Protein AF-A0A6V2UWW7-F1 (afdb_monomer_lite)

pLDDT: mean 70.51, std 18.84, range [30.03, 96.19]

Foldseek 3Di:
DDDDDDDDDDDDDDDDDDDDDDDDDDDDDDPPPPPDDNDDWFAKWWKWFDAPPDPDGTQTDIFGWDADPVPGFIKTWAAKAKDAQPGGDDADAPDHDRTNHHGYHYACVVSVHDLRQFQKKWKWKAKPPDQAIATKMFRDSQVSCQRHVQFRAPDFLLRAACVNVVPGIGGDPSHDACPPNQFHGAQHGAGVVPVLQQDDDPCPPPVPVRRRYTDHPDDPRNDGRPDQDPPDDSGMIMIIIMITGGDRMDTDGDDDPPDDPPDPDDPDDPDDDDDDDDDPPPDDDDD

Organism: Emiliania huxleyi (NCBI:txid2903)

Secondary structure (DSSP, 8-state):
------------PPP----PPPPPPPPPPPTTS-SS--S---EEEEEEE--SS-SS--EEEEEEEEE-TTT-SEEEEEEEEEEBTTBPPP-BSSS--SSTT--EE--GGGGT--GGGEEEEEEEEEETTEEEEEEEEE-SHHHHHHHHHS--TT--GGGG-TTT-TTTEEE-TT--SSTTTT-SBPPTT--STTSGGGPPPPTT-GGG-S--S-B-SS-TT---TT---TT--TT--EEEEEEEEETTEEEEE-PPPPPPPPPPPPPPPPPPPPPPPPPTT------

Structure (mmCIF, N/CA/C/O backbone):
data_AF-A0A6V2UWW7-F1
#
_entry.id   AF-A0A6V2UWW7-F1
#
loop_
_atom_site.group_PDB
_atom_site.id
_atom_site.type_symbol
_atom_site.label_atom_id
_atom_site.label_alt_id
_atom_site.label_comp_id
_atom_site.label_asym_id
_atom_site.label_entity_id
_atom_site.label_seq_id
_atom_site.pdbx_PDB_ins_code
_atom_site.Cartn_x
_atom_site.Cartn_y
_atom_site.Cartn_z
_atom_site.occupancy
_atom_site.B_iso_or_equiv
_atom_site.auth_seq_id
_atom_site.auth_comp_id
_atom_site.auth_asym_id
_atom_site.auth_atom_id
_atom_site.pdbx_PDB_model_num
ATOM 1 N N . MET A 1 1 ? -59.148 -25.212 27.534 1.00 43.47 1 MET A N 1
ATOM 2 C CA . MET A 1 1 ? -57.854 -25.020 26.834 1.00 43.47 1 MET A CA 1
ATOM 3 C C . MET A 1 1 ? -58.165 -24.310 25.515 1.00 43.47 1 MET A C 1
ATOM 5 O O . MET A 1 1 ? -58.935 -24.863 24.753 1.00 43.47 1 MET A O 1
ATOM 9 N N . ARG A 1 2 ? -57.983 -22.976 25.425 1.00 38.69 2 ARG A N 1
ATOM 10 C CA . ARG A 1 2 ? -56.972 -22.263 24.587 1.00 38.69 2 ARG A CA 1
ATOM 11 C C . ARG A 1 2 ? -56.871 -22.859 23.161 1.00 38.69 2 ARG A C 1
ATOM 13 O O . ARG A 1 2 ? -56.574 -24.035 23.067 1.00 38.69 2 ARG A O 1
ATOM 20 N N . ARG A 1 3 ? -57.025 -22.147 22.036 1.00 39.59 3 ARG A N 1
ATOM 21 C CA . ARG A 1 3 ? -56.771 -20.729 21.712 1.00 39.59 3 ARG A CA 1
ATOM 22 C C . ARG A 1 3 ? -57.434 -20.380 20.360 1.00 39.59 3 ARG A C 1
ATOM 24 O O . ARG A 1 3 ? -57.591 -21.254 19.517 1.00 39.59 3 ARG A O 1
ATOM 31 N N . ALA A 1 4 ? -57.774 -19.105 20.190 1.00 42.12 4 ALA A N 1
ATOM 32 C CA . ALA A 1 4 ? -58.361 -18.498 18.999 1.00 42.12 4 ALA A CA 1
ATOM 33 C C . ALA A 1 4 ? -57.409 -18.478 17.784 1.00 42.12 4 ALA A C 1
ATOM 35 O O . ALA A 1 4 ? -56.210 -18.250 17.950 1.00 42.12 4 ALA A O 1
ATOM 36 N N . MET A 1 5 ? -57.968 -18.660 16.583 1.00 40.78 5 MET A N 1
ATOM 37 C CA . MET A 1 5 ? -57.372 -18.241 15.311 1.00 40.78 5 MET A CA 1
ATOM 38 C C . MET A 1 5 ? -57.861 -16.822 15.017 1.00 40.78 5 MET A C 1
ATOM 40 O O . MET A 1 5 ? -59.063 -16.593 14.921 1.00 40.78 5 MET A O 1
ATOM 44 N N . VAL A 1 6 ? -56.924 -15.881 14.938 1.00 46.66 6 VAL A N 1
ATOM 45 C CA . VAL A 1 6 ? -57.145 -14.498 14.511 1.00 46.66 6 VAL A CA 1
ATOM 46 C C . VAL A 1 6 ? -56.326 -14.306 13.243 1.00 46.66 6 VAL A C 1
ATOM 48 O O . VAL A 1 6 ? -55.115 -14.531 13.248 1.00 46.66 6 VAL A O 1
ATOM 51 N N . GLU A 1 7 ? -57.022 -13.942 12.169 1.00 45.31 7 GLU A N 1
ATOM 52 C CA . GLU A 1 7 ? -56.465 -13.336 10.963 1.00 45.31 7 GLU A CA 1
ATOM 53 C C . GLU A 1 7 ? -55.646 -12.096 11.334 1.00 45.31 7 GLU A C 1
ATOM 55 O O . GLU A 1 7 ? -56.107 -11.250 12.100 1.00 45.31 7 GLU A O 1
ATOM 60 N N . MET A 1 8 ? -54.452 -11.948 10.763 1.00 38.94 8 MET A N 1
ATOM 61 C CA . MET A 1 8 ? -53.847 -10.628 10.630 1.00 38.94 8 MET A CA 1
ATOM 62 C C . MET A 1 8 ? -53.141 -10.522 9.284 1.00 38.94 8 MET A C 1
ATOM 64 O O . MET A 1 8 ? -52.345 -11.377 8.895 1.00 38.94 8 MET A O 1
ATOM 68 N N . GLU A 1 9 ? -53.551 -9.482 8.572 1.00 39.06 9 GLU A N 1
ATOM 69 C CA . GLU A 1 9 ? -53.348 -9.193 7.165 1.00 39.06 9 GLU A CA 1
ATOM 70 C C . GLU A 1 9 ? -51.883 -9.116 6.727 1.00 39.06 9 GLU A C 1
ATOM 72 O O . GLU A 1 9 ? -51.008 -8.557 7.387 1.00 39.06 9 GLU A O 1
ATOM 77 N N . SER A 1 10 ? -51.658 -9.631 5.519 1.00 47.03 10 SER A N 1
ATOM 78 C CA . SER A 1 10 ? -50.479 -9.385 4.703 1.00 47.03 10 SER A CA 1
ATOM 79 C C . SER A 1 10 ? -50.644 -8.054 3.970 1.00 47.03 10 SER A C 1
ATOM 81 O O . SER A 1 10 ? -51.423 -7.951 3.026 1.00 47.03 10 SER A O 1
ATOM 83 N N . SER A 1 11 ? -49.883 -7.039 4.372 1.00 43.25 11 SER A N 1
ATOM 84 C CA . SER A 1 11 ? -49.706 -5.800 3.608 1.00 43.25 11 SER A CA 1
ATOM 85 C C . SER A 1 11 ? -48.234 -5.371 3.632 1.00 43.25 11 SER A C 1
ATOM 87 O O . SER A 1 11 ? -47.820 -4.434 4.308 1.00 43.25 11 SER A O 1
ATOM 89 N N . ARG A 1 12 ? -47.396 -6.080 2.862 1.00 45.12 12 ARG A N 1
ATOM 90 C CA . ARG A 1 12 ? -46.066 -5.578 2.480 1.00 45.12 12 ARG A CA 1
ATOM 91 C C . ARG A 1 12 ? -46.218 -4.607 1.314 1.00 45.12 12 ARG A C 1
ATOM 93 O O . ARG A 1 12 ? -46.353 -5.029 0.169 1.00 45.12 12 ARG A O 1
ATOM 100 N N . ALA A 1 13 ? -46.154 -3.315 1.611 1.00 44.44 13 ALA A N 1
ATOM 101 C CA . ALA A 1 13 ? -45.899 -2.291 0.608 1.00 44.44 13 ALA A CA 1
ATOM 102 C C . ALA A 1 13 ? -44.490 -2.491 0.021 1.00 44.44 13 ALA A C 1
ATOM 104 O O . ALA A 1 13 ? -43.498 -2.547 0.749 1.00 44.44 13 ALA A O 1
ATOM 105 N N . THR A 1 14 ? -44.407 -2.632 -1.299 1.00 43.03 14 THR A N 1
ATOM 106 C CA . THR A 1 14 ? -43.147 -2.653 -2.048 1.00 43.03 14 THR A CA 1
ATOM 107 C C . THR A 1 14 ? -42.636 -1.216 -2.187 1.00 43.03 14 THR A C 1
ATOM 109 O O . THR A 1 14 ? -43.370 -0.385 -2.722 1.00 43.03 14 THR A O 1
ATOM 112 N N . PRO A 1 15 ? -41.416 -0.874 -1.737 1.00 43.38 15 PRO A N 1
ATOM 113 C CA . PRO A 1 15 ? -40.859 0.442 -2.009 1.00 43.38 15 PRO A CA 1
ATOM 114 C C . PRO A 1 15 ? -40.448 0.526 -3.483 1.00 43.38 15 PRO A C 1
ATOM 116 O O . PRO A 1 15 ? -39.587 -0.217 -3.956 1.00 43.38 15 PRO A O 1
ATOM 119 N N . THR A 1 16 ? -41.078 1.439 -4.215 1.00 41.75 16 THR A N 1
ATOM 120 C CA . THR A 1 16 ? -40.691 1.844 -5.567 1.00 41.75 16 THR A CA 1
ATOM 121 C C . THR A 1 16 ? -39.342 2.559 -5.488 1.00 41.75 16 THR A C 1
ATOM 123 O O . THR A 1 16 ? -39.256 3.703 -5.045 1.00 41.75 16 THR A O 1
ATOM 126 N N . ALA A 1 17 ? -38.270 1.875 -5.888 1.00 44.28 17 ALA A N 1
ATOM 127 C CA . ALA A 1 17 ? -36.954 2.482 -6.040 1.00 44.28 17 ALA A CA 1
ATOM 128 C C . ALA A 1 17 ? -36.999 3.494 -7.195 1.00 44.28 17 ALA A C 1
ATOM 130 O O . ALA A 1 17 ? -37.153 3.122 -8.360 1.00 44.28 17 ALA A O 1
ATOM 131 N N . ALA A 1 18 ? -36.896 4.782 -6.867 1.00 46.06 18 ALA A N 1
ATOM 132 C CA . ALA A 1 18 ? -36.693 5.830 -7.853 1.00 46.06 18 ALA A CA 1
ATOM 133 C C . ALA A 1 18 ? -35.316 5.630 -8.502 1.00 46.06 18 ALA A C 1
ATOM 135 O O . ALA A 1 18 ? -34.286 5.678 -7.829 1.00 46.06 18 ALA A O 1
ATOM 136 N N . TRP A 1 19 ? -35.310 5.374 -9.808 1.00 40.03 19 TRP A N 1
ATOM 137 C CA . TRP A 1 19 ? -34.100 5.284 -10.615 1.00 40.03 19 TRP A CA 1
ATOM 138 C C . TRP A 1 19 ? -33.420 6.655 -10.665 1.00 40.03 19 TRP A C 1
ATOM 140 O O . TRP A 1 19 ? -33.884 7.562 -11.354 1.00 40.03 19 TRP A O 1
ATOM 150 N N . LEU A 1 20 ? -32.320 6.810 -9.930 1.00 46.06 20 LEU A N 1
ATOM 151 C CA . LEU A 1 20 ? -31.383 7.904 -10.163 1.00 46.06 20 LEU A CA 1
ATOM 152 C C . LEU A 1 20 ? -30.578 7.593 -11.438 1.00 46.06 20 LEU A C 1
ATOM 154 O O . LEU A 1 20 ? -30.171 6.443 -11.627 1.00 46.06 20 LEU A O 1
ATOM 158 N N . PRO A 1 21 ? -30.344 8.577 -12.325 1.00 43.97 21 PRO A N 1
ATOM 159 C CA . PRO A 1 21 ? -29.494 8.376 -13.490 1.00 43.97 21 PRO A CA 1
ATOM 160 C C . PRO A 1 21 ? -28.066 8.047 -13.043 1.00 43.97 21 PRO A C 1
ATOM 162 O O . PRO A 1 21 ? -27.539 8.655 -12.109 1.00 43.97 21 PRO A O 1
ATOM 165 N N . ALA A 1 22 ? -27.449 7.071 -13.712 1.00 41.41 22 ALA A N 1
ATOM 166 C CA . ALA A 1 22 ? -26.067 6.691 -13.457 1.00 41.41 22 ALA A CA 1
ATOM 167 C C . ALA A 1 22 ? -25.139 7.909 -13.640 1.00 41.41 22 ALA A C 1
ATOM 169 O O . ALA A 1 22 ? -25.350 8.697 -14.570 1.00 41.41 22 ALA A O 1
ATOM 170 N N . PRO A 1 23 ? -24.122 8.085 -12.778 1.00 42.09 23 PRO A N 1
ATOM 171 C CA . PRO A 1 23 ? -23.159 9.161 -12.947 1.00 42.09 23 PRO A CA 1
ATOM 172 C C . PRO A 1 23 ? -22.453 9.030 -14.308 1.00 42.09 23 PRO A C 1
ATOM 174 O O . PRO A 1 23 ? -22.243 7.911 -14.788 1.00 42.09 23 PRO A O 1
ATOM 177 N N . PRO A 1 24 ? -22.092 10.156 -14.949 1.00 44.03 24 PRO A N 1
ATOM 178 C CA . PRO A 1 24 ? -21.409 10.133 -16.234 1.00 44.03 24 PRO A CA 1
ATOM 179 C C . PRO A 1 24 ? -20.093 9.358 -16.116 1.00 44.03 24 PRO A C 1
ATOM 181 O O . PRO A 1 24 ? -19.312 9.578 -15.188 1.00 44.03 24 PRO A O 1
ATOM 184 N N . MET A 1 25 ? -19.855 8.445 -17.060 1.00 40.25 25 MET A N 1
ATOM 185 C CA . MET A 1 25 ? -18.603 7.694 -17.105 1.00 40.25 25 MET A CA 1
ATOM 186 C C . MET A 1 25 ? -17.424 8.647 -17.344 1.00 40.25 25 MET A C 1
ATOM 188 O O . MET A 1 25 ? -17.547 9.576 -18.150 1.00 40.25 25 MET A O 1
ATOM 192 N N . PRO A 1 26 ? -16.278 8.431 -16.676 1.00 41.16 26 PRO A N 1
ATOM 193 C CA . PRO A 1 26 ? -15.084 9.224 -16.925 1.00 41.16 26 PRO A CA 1
ATOM 194 C C . PRO A 1 26 ? -14.616 9.060 -18.382 1.00 41.16 26 PRO A C 1
ATOM 196 O O . PRO A 1 26 ? -14.852 8.012 -18.994 1.00 41.16 26 PRO A O 1
ATOM 199 N N . PRO A 1 27 ? -13.951 10.081 -18.954 1.00 40.44 27 PRO A N 1
ATOM 200 C CA . PRO A 1 27 ? -13.419 9.993 -20.306 1.00 40.44 27 PRO A CA 1
ATOM 201 C C . PRO A 1 27 ? -12.394 8.854 -20.413 1.00 40.44 27 PRO A C 1
ATOM 203 O O . PRO A 1 27 ? -11.676 8.578 -19.444 1.00 40.44 27 PRO A O 1
ATOM 206 N N . PRO A 1 28 ? -12.293 8.197 -21.582 1.00 35.84 28 PRO A N 1
ATOM 207 C CA . PRO A 1 28 ? -11.283 7.175 -21.796 1.00 35.84 28 PRO A CA 1
ATOM 208 C C . PRO A 1 28 ? -9.876 7.782 -21.650 1.00 35.84 28 PRO A C 1
ATOM 210 O O . PRO A 1 28 ? -9.662 8.944 -22.013 1.00 35.84 28 PRO A O 1
ATOM 213 N N . PRO A 1 29 ? -8.906 7.021 -21.117 1.00 35.72 29 PRO A N 1
ATOM 214 C CA . PRO A 1 29 ? -7.542 7.505 -20.960 1.00 35.72 29 PRO A CA 1
ATOM 215 C C . PRO A 1 29 ? -6.889 7.800 -22.326 1.00 35.72 29 PRO A C 1
ATOM 217 O O . PRO A 1 29 ? -7.278 7.217 -23.341 1.00 35.72 29 PRO A O 1
ATOM 220 N N . PRO A 1 30 ? -5.886 8.698 -22.374 1.00 35.62 30 PRO A N 1
ATOM 221 C CA . PRO A 1 30 ? -5.194 9.039 -23.611 1.00 35.62 30 PRO A CA 1
ATOM 222 C C . PRO A 1 30 ? -4.442 7.828 -24.198 1.00 35.62 30 PRO A C 1
ATOM 224 O O . PRO A 1 30 ? -4.030 6.939 -23.453 1.00 35.62 30 PRO A O 1
ATOM 227 N N . PRO A 1 31 ? -4.180 7.812 -25.518 1.00 33.16 31 PRO A N 1
ATOM 228 C CA . PRO A 1 31 ? -3.652 6.649 -26.247 1.00 33.16 31 PRO A CA 1
ATOM 229 C C . PRO A 1 31 ? -2.211 6.241 -25.886 1.00 33.16 31 PRO A C 1
ATOM 231 O O . PRO A 1 31 ? -1.714 5.245 -26.400 1.00 33.16 31 PRO A O 1
ATOM 234 N N . TRP A 1 32 ? -1.532 6.991 -25.015 1.00 40.41 32 TRP A N 1
ATOM 235 C CA . TRP A 1 32 ? -0.215 6.644 -24.465 1.00 40.41 32 TRP A CA 1
ATOM 236 C C . TRP A 1 32 ? -0.287 6.062 -23.044 1.00 40.41 32 TRP A C 1
ATOM 238 O O . TRP A 1 32 ? 0.747 5.721 -22.469 1.00 40.41 32 TRP A O 1
ATOM 248 N N . ALA A 1 33 ? -1.482 5.954 -22.458 1.00 30.03 33 ALA A N 1
ATOM 249 C CA . ALA A 1 33 ? -1.658 5.277 -21.184 1.00 30.03 33 ALA A CA 1
ATOM 250 C C . ALA A 1 33 ? -1.350 3.776 -21.357 1.00 30.03 33 ALA A C 1
ATOM 252 O O . ALA A 1 33 ? -1.848 3.162 -22.305 1.00 30.03 33 ALA A O 1
ATOM 253 N N . PRO A 1 34 ? -0.535 3.170 -20.475 1.00 38.34 34 PRO A N 1
ATOM 254 C CA . PRO A 1 34 ? -0.269 1.741 -20.537 1.00 38.34 34 PRO A CA 1
ATOM 255 C C . PRO A 1 34 ? -1.589 0.968 -20.453 1.00 38.34 34 PRO A C 1
ATOM 257 O O . PRO A 1 34 ? -2.467 1.287 -19.656 1.00 38.34 34 PRO A O 1
ATOM 260 N N . THR A 1 35 ? -1.733 -0.054 -21.292 1.00 37.69 35 THR A N 1
ATOM 261 C CA . THR A 1 35 ? -2.945 -0.873 -21.456 1.00 37.69 35 THR A 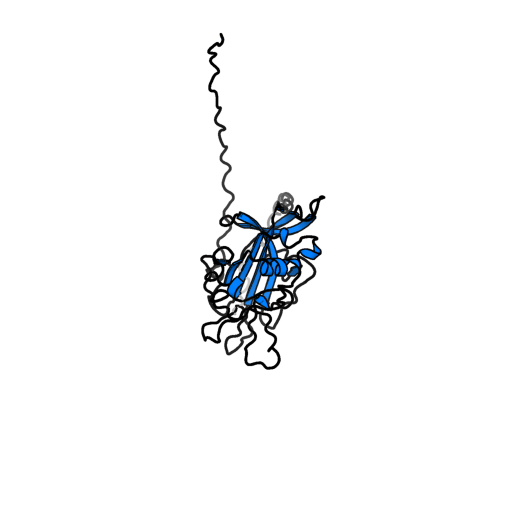CA 1
ATOM 262 C C . THR A 1 35 ? -3.207 -1.855 -20.300 1.00 37.69 35 THR A C 1
ATOM 264 O O . THR A 1 35 ? -4.024 -2.759 -20.436 1.00 37.69 35 THR A O 1
ATOM 267 N N . GLY A 1 36 ? -2.545 -1.680 -19.154 1.00 41.75 36 GLY A N 1
ATOM 268 C CA . GLY A 1 36 ? -2.877 -2.314 -17.875 1.00 41.75 36 GLY A CA 1
ATOM 269 C C . GLY A 1 36 ? -3.256 -1.224 -16.872 1.00 41.75 36 GLY A C 1
ATOM 270 O O . GLY A 1 36 ? -2.736 -0.113 -16.978 1.00 41.75 36 GLY A O 1
ATOM 271 N N . LYS A 1 37 ? -4.175 -1.493 -15.931 1.00 49.84 37 LYS A N 1
ATOM 272 C CA . LYS A 1 37 ? -4.578 -0.521 -14.891 1.00 49.84 37 LYS A CA 1
ATOM 273 C C . LYS A 1 37 ? -3.326 0.186 -14.344 1.00 49.84 37 LYS A C 1
ATOM 275 O O . LYS A 1 37 ? -2.398 -0.474 -13.884 1.00 49.84 37 LYS A O 1
ATOM 280 N N . ALA A 1 38 ? -3.281 1.515 -14.448 1.00 61.59 38 ALA A N 1
ATOM 281 C CA . ALA A 1 38 ? -2.106 2.356 -14.181 1.00 61.59 38 ALA A CA 1
ATOM 282 C C . ALA A 1 38 ? -1.726 2.470 -12.682 1.00 61.59 38 ALA A C 1
ATOM 284 O O . ALA A 1 38 ? -1.278 3.527 -12.238 1.00 61.59 38 ALA A O 1
ATOM 285 N N . GLY A 1 39 ? -1.910 1.399 -11.912 1.00 67.94 39 GLY A N 1
ATOM 286 C CA . GLY A 1 39 ? -1.988 1.402 -10.456 1.00 67.94 39 GLY A CA 1
ATOM 287 C C . GLY A 1 39 ? -3.427 1.417 -9.951 1.00 67.94 39 GLY A C 1
ATOM 288 O O . GLY A 1 39 ? -4.379 1.637 -10.709 1.00 67.94 39 GLY A O 1
ATOM 289 N N . TRP A 1 40 ? -3.564 1.172 -8.653 1.00 82.94 40 TRP A N 1
ATOM 290 C CA . TRP A 1 40 ? -4.818 1.361 -7.933 1.00 82.94 40 TRP A CA 1
ATOM 291 C C . TRP A 1 40 ? -5.076 2.851 -7.724 1.00 82.94 40 TRP A C 1
ATOM 293 O O . TRP A 1 40 ? -4.134 3.643 -7.588 1.00 82.94 40 TRP A O 1
ATOM 303 N N . ARG A 1 41 ? -6.354 3.238 -7.739 1.00 86.69 41 ARG A N 1
ATOM 304 C CA . ARG A 1 41 ? -6.783 4.637 -7.681 1.00 86.69 41 ARG A CA 1
ATOM 305 C C . ARG A 1 41 ? -7.837 4.802 -6.609 1.00 86.69 41 ARG A C 1
ATOM 307 O O . ARG A 1 41 ? -8.819 4.074 -6.562 1.00 86.69 41 ARG A O 1
ATOM 314 N N . GLY A 1 42 ? -7.649 5.835 -5.807 1.00 86.25 42 GLY A N 1
ATOM 315 C CA . GLY A 1 42 ? -8.548 6.193 -4.729 1.00 86.25 42 GLY A CA 1
ATOM 316 C C . GLY A 1 42 ? -9.035 7.628 -4.841 1.00 86.25 42 GLY A C 1
ATOM 317 O O . GLY A 1 42 ? -8.978 8.285 -5.883 1.00 86.25 42 GLY A O 1
ATOM 318 N N . GLN A 1 43 ? -9.494 8.133 -3.714 1.00 89.81 43 GLN A N 1
ATOM 319 C CA . GLN A 1 43 ? -9.909 9.511 -3.530 1.00 89.81 43 GLN A CA 1
ATOM 320 C C . GLN A 1 43 ? -9.593 9.940 -2.100 1.00 89.81 43 GLN A C 1
ATOM 322 O O . GLN A 1 43 ? -9.515 9.110 -1.191 1.00 89.81 43 GLN A O 1
ATOM 327 N N . ARG A 1 44 ? -9.395 11.244 -1.891 1.00 89.88 44 ARG A N 1
ATOM 328 C CA . ARG A 1 44 ? -9.182 11.768 -0.540 1.00 89.88 44 ARG A CA 1
ATOM 329 C C . ARG A 1 44 ? -10.457 11.607 0.283 1.00 89.88 44 ARG A C 1
ATOM 331 O O . ARG A 1 44 ? -11.552 11.956 -0.160 1.00 89.88 44 ARG A O 1
ATOM 338 N N . ALA A 1 45 ? -10.298 11.108 1.496 1.00 88.31 45 ALA A N 1
ATOM 339 C CA . ALA A 1 45 ? -11.371 10.972 2.460 1.00 88.31 45 ALA A CA 1
ATOM 340 C C . ALA A 1 45 ? -10.862 11.293 3.862 1.00 88.31 45 ALA A C 1
ATOM 342 O O . ALA A 1 45 ? -9.691 11.062 4.172 1.00 88.31 45 ALA A O 1
ATOM 343 N N . ALA A 1 46 ? -11.769 11.765 4.710 1.00 89.75 46 ALA A N 1
ATOM 344 C CA . ALA A 1 46 ? -11.562 11.693 6.143 1.00 89.75 46 ALA A CA 1
ATOM 345 C C . ALA A 1 46 ? -11.820 10.244 6.573 1.00 89.75 46 ALA A C 1
ATOM 347 O O . ALA A 1 46 ? -12.890 9.682 6.330 1.00 89.75 46 ALA A O 1
ATOM 348 N N . VAL A 1 47 ? -10.813 9.622 7.166 1.00 89.69 47 VAL A N 1
ATOM 349 C CA . VAL A 1 47 ? -10.824 8.236 7.624 1.00 89.69 47 VAL A CA 1
ATOM 350 C C . VAL A 1 47 ? -10.971 8.232 9.134 1.00 89.69 47 VAL A C 1
ATOM 352 O O . VAL A 1 47 ? -10.313 9.001 9.830 1.00 89.69 47 VAL A O 1
ATOM 355 N N . SER A 1 48 ? -11.831 7.356 9.640 1.00 89.44 48 SER A N 1
ATOM 356 C CA . SER A 1 48 ? -12.012 7.107 11.065 1.00 89.44 48 SER A CA 1
ATOM 357 C C . SER A 1 48 ? -11.892 5.612 11.331 1.00 89.44 48 SER A C 1
ATOM 359 O O . SER A 1 48 ? -12.614 4.819 10.722 1.00 89.44 48 SER A O 1
ATOM 361 N N . VAL A 1 49 ? -10.976 5.224 12.215 1.00 88.06 49 VAL A N 1
ATOM 362 C CA . VAL A 1 49 ? -10.680 3.829 12.570 1.00 88.06 49 VAL A CA 1
ATOM 363 C C . VAL A 1 49 ? -10.914 3.641 14.057 1.00 88.06 49 VAL A C 1
ATOM 365 O O . VAL A 1 49 ? -10.418 4.432 14.855 1.00 88.06 49 VAL A O 1
ATOM 368 N N . LEU A 1 50 ? -11.635 2.591 14.448 1.00 87.94 50 LEU A N 1
ATOM 369 C CA . LEU A 1 50 ? -11.732 2.186 15.851 1.00 87.94 50 LEU A CA 1
ATOM 370 C C . LEU A 1 50 ? -10.627 1.159 16.162 1.00 87.94 50 LEU A C 1
ATOM 372 O O . LEU A 1 50 ? -10.760 0.012 15.723 1.00 87.94 50 LEU A O 1
ATOM 376 N N . PRO A 1 51 ? -9.554 1.517 16.897 1.00 83.06 51 PRO A N 1
ATOM 377 C CA . PRO A 1 51 ? -8.412 0.622 17.078 1.00 83.06 51 PRO A CA 1
ATOM 378 C C . PRO A 1 51 ? -8.758 -0.647 17.869 1.00 83.06 51 PRO A C 1
ATOM 380 O O . PRO A 1 51 ? -9.692 -0.680 18.667 1.00 83.06 51 PRO A O 1
ATOM 383 N N . ALA A 1 52 ? -8.016 -1.734 17.658 1.00 80.12 52 ALA A N 1
ATOM 384 C CA . ALA A 1 52 ? -8.217 -3.036 18.311 1.00 80.12 52 ALA A CA 1
ATOM 385 C C . ALA A 1 52 ? -7.872 -2.980 19.793 1.00 80.12 52 ALA A C 1
ATOM 387 O O . ALA A 1 52 ? -8.558 -3.568 20.623 1.00 80.12 52 ALA A O 1
ATOM 388 N N . ALA A 1 53 ? -6.798 -2.259 20.105 1.00 69.81 53 ALA A N 1
ATOM 389 C CA . ALA A 1 53 ? -6.264 -2.137 21.451 1.00 69.81 53 ALA A CA 1
ATOM 390 C C . ALA A 1 53 ? -6.987 -1.072 22.297 1.00 69.81 53 ALA A C 1
ATOM 392 O O . ALA A 1 53 ? -6.726 -0.969 23.495 1.00 69.81 53 ALA A O 1
ATOM 393 N N . ALA A 1 54 ? -7.874 -0.266 21.703 1.00 59.03 54 ALA A N 1
ATOM 394 C CA . ALA A 1 54 ? -8.485 0.867 22.383 1.00 59.03 54 ALA A CA 1
ATOM 395 C C . ALA A 1 54 ? -9.869 0.517 22.959 1.00 59.03 54 ALA A C 1
ATOM 397 O O . ALA A 1 54 ? -10.824 0.278 22.226 1.00 59.03 54 ALA A O 1
ATOM 398 N N . ASN A 1 55 ? -10.010 0.619 24.285 1.00 56.50 55 ASN A N 1
ATOM 399 C CA . ASN A 1 55 ? -11.306 0.736 24.978 1.00 56.50 55 ASN A CA 1
ATOM 400 C C . ASN A 1 55 ? -11.916 2.156 24.831 1.00 56.50 55 ASN A C 1
ATOM 402 O O . ASN A 1 55 ? -12.674 2.602 25.691 1.00 56.50 55 ASN A O 1
ATOM 406 N N . GLY A 1 56 ? -11.553 2.906 23.783 1.00 61.03 56 GLY A N 1
ATOM 407 C CA . GLY A 1 56 ? -11.840 4.334 23.636 1.00 61.03 56 GLY A CA 1
ATOM 408 C C . GLY A 1 56 ? -11.630 4.864 22.212 1.00 61.03 56 GLY A C 1
ATOM 409 O O . GLY A 1 56 ? -11.157 4.138 21.346 1.00 61.03 56 GLY A O 1
ATOM 410 N N . SER A 1 57 ? -12.051 6.120 22.021 1.00 77.19 57 SER A N 1
ATOM 411 C CA . SER A 1 57 ? -12.307 6.894 20.792 1.00 77.19 57 SER A CA 1
ATOM 412 C C . SER A 1 57 ? -11.590 6.496 19.498 1.00 77.19 57 SER A C 1
ATOM 414 O O . SER A 1 57 ? -10.398 6.206 19.476 1.00 77.19 57 SER A O 1
ATOM 416 N N . ALA A 1 58 ? -12.329 6.600 18.392 1.00 86.00 58 ALA A N 1
ATOM 417 C CA . ALA A 1 58 ? -11.793 6.412 17.052 1.00 86.00 58 ALA A CA 1
ATOM 418 C C . ALA A 1 58 ? -10.644 7.388 16.743 1.00 86.00 58 ALA A C 1
ATOM 420 O O . ALA A 1 58 ? -10.680 8.561 17.123 1.00 86.00 58 ALA A O 1
ATOM 421 N N . VAL A 1 59 ? -9.651 6.889 16.014 1.00 89.75 59 VAL A N 1
ATOM 422 C CA . VAL A 1 59 ? -8.566 7.671 15.424 1.00 89.75 59 VAL A CA 1
ATOM 423 C C . VAL A 1 59 ? -9.063 8.234 14.099 1.00 89.75 59 VAL A C 1
ATOM 425 O O . VAL A 1 59 ? -9.540 7.475 13.256 1.00 89.75 59 VAL A O 1
ATOM 428 N N . ALA A 1 60 ? -8.921 9.545 13.902 1.00 91.69 60 ALA A N 1
ATOM 429 C CA . ALA A 1 60 ? -9.312 10.218 12.670 1.00 91.69 60 ALA A CA 1
ATOM 430 C C . ALA A 1 60 ? -8.114 10.877 11.973 1.00 91.69 60 ALA A C 1
ATOM 432 O O . ALA A 1 60 ? -7.288 11.518 12.622 1.00 91.69 60 ALA A O 1
ATOM 433 N N . PHE A 1 61 ? -8.040 10.738 10.651 1.00 92.94 61 PHE A N 1
ATOM 434 C CA . PHE A 1 61 ? -7.011 11.343 9.802 1.00 92.94 61 PHE A CA 1
ATOM 435 C C . PHE A 1 61 ? -7.511 11.487 8.362 1.00 92.94 61 PHE A C 1
ATOM 437 O O . PHE A 1 61 ? -8.440 10.801 7.947 1.00 92.94 61 PHE A O 1
ATOM 444 N N . ASP A 1 62 ? -6.878 12.353 7.575 1.00 92.81 62 ASP A N 1
ATOM 445 C CA . ASP A 1 62 ? -7.103 12.396 6.129 1.00 92.81 62 ASP A CA 1
ATOM 446 C C . ASP A 1 62 ? -6.225 11.349 5.432 1.00 92.81 62 ASP A C 1
ATOM 448 O O . ASP A 1 62 ? -5.033 11.233 5.723 1.00 92.81 62 ASP A O 1
ATOM 452 N N . GLY A 1 63 ? -6.796 10.618 4.477 1.00 92.19 63 GLY A N 1
ATOM 453 C CA . GLY A 1 63 ? -6.080 9.607 3.703 1.00 92.19 63 GLY A CA 1
ATOM 454 C C . GLY A 1 63 ? -6.567 9.517 2.263 1.00 92.19 63 GLY A C 1
ATOM 455 O O . GLY A 1 63 ? -7.687 9.918 1.939 1.00 92.19 63 GLY A O 1
ATOM 456 N N . TYR A 1 64 ? -5.720 8.987 1.383 1.00 94.31 64 TYR A N 1
ATOM 457 C CA . TYR A 1 64 ? -6.126 8.598 0.038 1.00 94.31 64 TYR A CA 1
ATOM 458 C C . TYR A 1 64 ? -6.595 7.146 0.061 1.00 94.31 64 TYR A C 1
ATOM 460 O O . TYR A 1 64 ? -5.817 6.244 0.377 1.00 94.31 64 TYR A O 1
ATOM 468 N N . VAL A 1 65 ? -7.882 6.933 -0.208 1.00 93.38 65 VAL A N 1
ATOM 469 C CA . VAL A 1 65 ? -8.535 5.644 0.020 1.00 93.38 65 VAL A CA 1
ATOM 470 C C . VAL A 1 65 ? -9.310 5.142 -1.186 1.00 93.38 65 VAL A C 1
ATOM 472 O O . VAL A 1 65 ? -9.845 5.919 -1.976 1.00 93.38 65 VAL A O 1
ATOM 475 N N . GLU A 1 66 ? -9.427 3.828 -1.281 1.00 90.44 66 GLU A N 1
ATOM 476 C CA . GLU A 1 66 ? -10.223 3.113 -2.270 1.00 90.44 66 GLU A CA 1
ATOM 477 C C . GLU A 1 66 ? -11.140 2.119 -1.550 1.00 90.44 66 GLU A C 1
ATOM 479 O O . GLU A 1 66 ? -10.779 1.548 -0.519 1.00 90.44 66 GLU A O 1
ATOM 484 N N . VAL A 1 67 ? -12.342 1.913 -2.086 1.00 84.31 67 VAL A N 1
ATOM 485 C CA . VAL A 1 67 ? -13.170 0.755 -1.736 1.00 84.31 67 VAL A CA 1
ATOM 486 C C . VAL A 1 67 ? -13.102 -0.183 -2.924 1.00 84.31 67 VAL A C 1
ATOM 488 O O . VAL A 1 67 ? -13.620 0.141 -3.991 1.00 84.31 67 VAL A O 1
ATOM 491 N N . ASP A 1 68 ? -12.432 -1.317 -2.743 1.00 78.38 68 ASP A N 1
ATOM 492 C CA . ASP A 1 68 ? -12.284 -2.293 -3.816 1.00 78.38 68 ASP A CA 1
ATOM 493 C C . ASP A 1 68 ? -13.607 -3.058 -3.999 1.00 78.38 68 ASP A C 1
ATOM 495 O O . ASP A 1 68 ? -14.084 -3.665 -3.036 1.00 78.38 68 ASP A O 1
ATOM 499 N N . PRO A 1 69 ? -14.216 -3.061 -5.197 1.00 70.62 69 PRO A N 1
ATOM 500 C CA . PRO A 1 69 ? -15.433 -3.824 -5.456 1.00 70.62 69 PRO A CA 1
ATOM 501 C C . PRO A 1 69 ? -15.249 -5.353 -5.412 1.00 70.62 69 PRO A C 1
ATOM 503 O O . PRO A 1 69 ? -16.204 -6.058 -5.097 1.00 70.62 69 PRO A O 1
ATOM 506 N N . GLU A 1 70 ? -14.063 -5.873 -5.731 1.00 70.31 70 GLU A N 1
ATOM 507 C CA . GLU A 1 70 ? -13.769 -7.312 -5.814 1.00 70.31 70 GLU A CA 1
ATOM 508 C C . GLU A 1 70 ? -13.420 -7.899 -4.446 1.00 70.31 70 GLU A C 1
ATOM 510 O O . GLU A 1 70 ? -13.809 -9.019 -4.114 1.00 70.31 70 GLU A O 1
ATOM 515 N N . ASP A 1 71 ? -12.705 -7.129 -3.631 1.00 72.75 71 ASP A N 1
ATOM 516 C CA . ASP A 1 71 ? -12.196 -7.601 -2.345 1.00 72.75 71 ASP A CA 1
ATOM 517 C C . ASP A 1 71 ? -12.916 -6.983 -1.135 1.00 72.75 71 ASP A C 1
ATOM 519 O O . ASP A 1 71 ? -12.821 -7.471 -0.002 1.00 72.75 71 ASP A O 1
ATOM 523 N N . GLY A 1 72 ? -13.649 -5.895 -1.358 1.00 80.06 72 GLY A N 1
ATOM 524 C CA . GLY A 1 72 ? -14.293 -5.112 -0.316 1.00 80.06 72 GLY A CA 1
ATOM 525 C C . 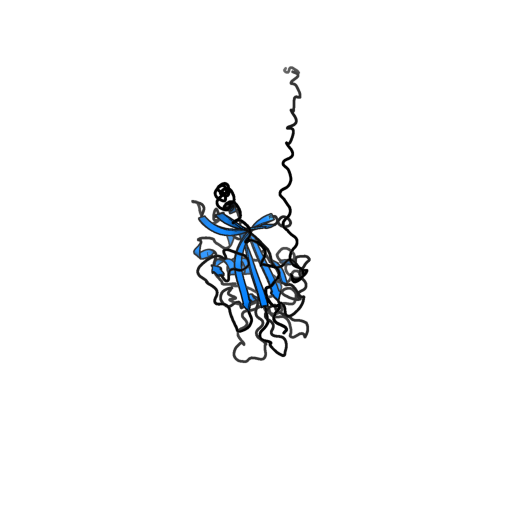GLY A 1 72 ? -13.308 -4.418 0.629 1.00 80.06 72 GLY A C 1
ATOM 526 O O . GLY A 1 72 ? -12.081 -4.519 0.523 1.00 80.06 72 GLY A O 1
ATOM 527 N N . GLY A 1 73 ? -13.883 -3.735 1.620 1.00 84.38 73 GLY A N 1
ATOM 528 C CA . GLY A 1 73 ? -13.140 -3.026 2.661 1.00 84.38 73 GLY A CA 1
ATOM 529 C C . GLY A 1 73 ? -12.596 -1.667 2.218 1.00 84.38 73 GLY A C 1
ATOM 530 O O . GLY A 1 73 ? -12.650 -1.300 1.045 1.00 84.38 73 GLY A O 1
ATOM 531 N N . LEU A 1 74 ? -12.090 -0.914 3.195 1.00 90.00 74 LEU A N 1
ATOM 532 C CA . LEU A 1 74 ? -11.450 0.377 2.974 1.00 90.00 74 LEU A CA 1
ATOM 533 C C . LEU A 1 74 ? -9.936 0.182 2.868 1.00 90.00 74 LEU A C 1
ATOM 535 O O . LEU A 1 74 ? -9.280 -0.208 3.838 1.00 90.00 74 LEU A O 1
ATOM 539 N N . TRP A 1 75 ? -9.394 0.473 1.693 1.00 94.50 75 TRP A N 1
ATOM 540 C CA . TRP A 1 75 ? -7.968 0.440 1.409 1.00 94.50 75 TRP A CA 1
ATOM 541 C C . TRP A 1 75 ? -7.394 1.840 1.527 1.00 94.50 75 TRP A C 1
ATOM 543 O O . TRP A 1 75 ? -7.871 2.759 0.875 1.00 94.50 75 TRP A O 1
ATOM 553 N N . LEU A 1 76 ? -6.362 1.997 2.347 1.00 95.75 76 LEU A N 1
ATOM 554 C CA . LEU A 1 76 ? -5.612 3.232 2.525 1.00 95.75 76 LEU A CA 1
ATOM 555 C C . LEU A 1 76 ? -4.274 3.126 1.797 1.00 95.75 76 LEU A C 1
ATOM 557 O O . LEU A 1 76 ? -3.527 2.177 2.030 1.00 95.75 76 LEU A O 1
ATOM 561 N N . LEU A 1 77 ? -3.947 4.106 0.959 1.00 94.75 77 LEU A N 1
ATOM 562 C CA . LEU A 1 77 ? -2.625 4.225 0.355 1.00 94.75 77 LEU A CA 1
ATOM 563 C C . LEU A 1 77 ? -1.628 4.671 1.433 1.00 94.75 77 LEU A C 1
ATOM 565 O O . LEU A 1 77 ? -1.745 5.770 1.971 1.00 94.75 77 LEU A O 1
ATOM 569 N N . VAL A 1 78 ? -0.663 3.809 1.760 1.00 93.81 78 VAL A N 1
ATOM 570 C CA . VAL A 1 78 ? 0.322 4.049 2.834 1.00 93.81 78 VAL A CA 1
ATOM 571 C C . VAL A 1 78 ? 1.704 4.387 2.300 1.00 93.81 78 VAL A C 1
ATOM 573 O O . VAL A 1 78 ? 2.458 5.092 2.963 1.00 93.81 78 VAL A O 1
ATOM 576 N N . LEU A 1 79 ? 2.039 3.918 1.100 1.00 90.19 79 LEU A N 1
ATOM 577 C CA . LEU A 1 79 ? 3.242 4.310 0.378 1.00 90.19 79 LEU A CA 1
ATOM 578 C C . LEU A 1 79 ? 2.890 4.520 -1.081 1.00 90.19 79 LEU A C 1
ATOM 580 O O . LEU A 1 79 ? 2.271 3.656 -1.704 1.00 90.19 79 LEU A O 1
ATOM 584 N N . ASN A 1 80 ? 3.358 5.631 -1.630 1.00 88.19 80 ASN A N 1
ATOM 585 C CA . ASN A 1 80 ? 3.382 5.854 -3.060 1.00 88.19 80 ASN A CA 1
ATOM 586 C C . ASN A 1 80 ? 4.714 6.492 -3.432 1.00 88.19 80 ASN A C 1
ATOM 588 O O . ASN A 1 80 ? 5.145 7.465 -2.817 1.00 88.19 80 ASN A O 1
ATOM 592 N N . TYR A 1 81 ? 5.386 5.916 -4.419 1.00 81.56 81 TYR A N 1
ATOM 593 C CA . TYR A 1 81 ? 6.640 6.449 -4.920 1.00 81.56 81 TYR A CA 1
ATOM 594 C C . TYR A 1 81 ? 6.777 6.191 -6.415 1.00 81.56 81 TYR A C 1
ATOM 596 O O . TYR A 1 81 ? 6.562 5.079 -6.901 1.00 81.56 81 TYR A O 1
ATOM 604 N N . ARG A 1 82 ? 7.200 7.224 -7.143 1.00 79.25 82 ARG A N 1
ATOM 605 C CA . ARG A 1 82 ? 7.603 7.136 -8.539 1.00 79.25 82 ARG A CA 1
ATOM 606 C C . ARG A 1 82 ? 9.092 7.377 -8.702 1.00 79.25 82 ARG A C 1
ATOM 608 O O . ARG A 1 82 ? 9.602 8.462 -8.412 1.00 79.25 82 ARG A O 1
ATOM 615 N N . LYS A 1 83 ? 9.773 6.408 -9.301 1.00 73.12 83 LYS A N 1
ATOM 616 C CA . LYS A 1 83 ? 11.124 6.610 -9.824 1.00 73.12 83 LYS A CA 1
ATOM 617 C C . LYS A 1 83 ? 11.034 7.360 -11.143 1.00 73.12 83 LYS A C 1
ATOM 619 O O . LYS A 1 83 ? 10.183 7.050 -11.975 1.00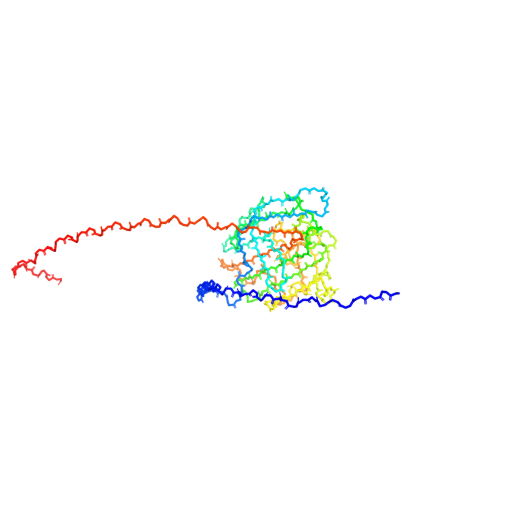 73.12 83 LYS A O 1
ATOM 624 N N . ARG A 1 84 ? 11.891 8.363 -11.333 1.00 70.25 84 ARG A N 1
ATOM 625 C CA . ARG A 1 84 ? 12.007 9.106 -12.592 1.00 70.25 84 ARG A CA 1
ATOM 626 C C . ARG A 1 84 ? 13.446 9.038 -13.105 1.00 70.25 84 ARG A C 1
ATOM 628 O O . ARG A 1 84 ? 14.395 8.825 -12.351 1.00 70.25 84 ARG A O 1
ATOM 635 N N . ALA A 1 85 ? 13.577 9.281 -14.402 1.00 58.91 85 ALA A N 1
ATOM 636 C CA . ALA A 1 85 ? 14.791 9.721 -15.072 1.00 58.91 85 ALA A CA 1
ATOM 637 C C . ALA A 1 85 ? 15.676 10.619 -14.182 1.00 58.91 85 ALA A C 1
ATOM 639 O O . ALA A 1 85 ? 15.227 11.678 -13.749 1.00 58.91 85 ALA A O 1
ATOM 640 N N . GLY A 1 86 ? 16.927 10.224 -13.929 1.00 53.25 86 GLY A N 1
ATOM 641 C CA . GLY A 1 86 ? 17.905 11.065 -13.223 1.00 53.25 86 GLY A CA 1
ATOM 642 C C . GLY A 1 86 ? 17.991 10.883 -11.704 1.00 53.25 86 GLY A C 1
ATOM 643 O O . GLY A 1 86 ? 18.853 11.504 -11.088 1.00 53.25 86 GLY A O 1
ATOM 644 N N . GLY A 1 87 ? 17.184 10.005 -11.098 1.00 55.25 87 GLY A N 1
ATOM 645 C CA . GLY A 1 87 ? 17.386 9.575 -9.712 1.00 55.25 87 GLY A CA 1
ATOM 646 C C . GLY A 1 87 ? 16.108 9.438 -8.893 1.00 55.25 87 GLY A C 1
ATOM 647 O O . GLY A 1 87 ? 14.987 9.454 -9.402 1.00 55.25 87 GLY A O 1
ATOM 648 N N . TRP A 1 88 ? 16.292 9.268 -7.586 1.00 54.84 88 TRP A N 1
ATOM 649 C CA . TRP A 1 88 ? 15.195 9.146 -6.635 1.00 54.84 88 TRP A CA 1
ATOM 650 C C . TRP A 1 88 ? 14.483 10.495 -6.513 1.00 54.84 88 TRP A C 1
ATOM 652 O O . TRP A 1 88 ? 15.107 11.494 -6.153 1.00 54.84 88 TRP A O 1
ATOM 662 N N . ALA A 1 89 ? 13.177 10.540 -6.789 1.00 57.19 89 ALA A N 1
ATOM 663 C CA . ALA A 1 89 ? 12.370 11.625 -6.255 1.00 57.19 89 ALA A CA 1
ATOM 664 C C . ALA A 1 89 ? 12.427 11.511 -4.726 1.00 57.19 89 ALA A C 1
ATOM 666 O O . ALA A 1 89 ? 12.153 10.439 -4.186 1.00 57.19 89 ALA A O 1
ATOM 667 N N . TRP A 1 90 ? 12.828 12.585 -4.045 1.00 64.19 90 TRP A N 1
ATOM 668 C CA . TRP A 1 90 ? 12.683 12.670 -2.595 1.00 64.19 90 TRP A CA 1
ATOM 669 C C . TRP A 1 90 ? 11.216 12.404 -2.254 1.00 64.19 90 TRP A C 1
ATOM 671 O O . TRP A 1 90 ? 10.334 13.047 -2.827 1.00 64.19 90 TRP A O 1
ATOM 681 N N . TRP A 1 91 ? 10.959 11.443 -1.370 1.00 73.31 91 TRP A N 1
ATOM 682 C CA . TRP A 1 91 ? 9.622 11.210 -0.837 1.00 73.31 91 TRP A CA 1
ATOM 683 C C . TRP A 1 91 ? 9.546 11.677 0.611 1.00 73.31 91 TRP A C 1
ATOM 685 O O . TRP A 1 91 ? 10.517 11.590 1.365 1.00 73.31 91 TRP A O 1
ATOM 695 N N . ASP A 1 92 ? 8.379 12.181 0.986 1.00 83.38 92 ASP A N 1
ATOM 696 C CA . ASP A 1 92 ? 8.089 12.654 2.334 1.00 83.38 92 ASP A CA 1
ATOM 697 C C . ASP A 1 92 ? 7.669 11.476 3.220 1.00 83.38 92 ASP A C 1
ATOM 699 O O . ASP A 1 92 ? 6.662 10.831 2.948 1.00 83.38 92 ASP A O 1
ATOM 703 N N . GLN A 1 93 ? 8.449 11.180 4.259 1.00 82.75 93 GLN A N 1
ATOM 704 C CA . GLN A 1 93 ? 8.221 10.043 5.164 1.00 82.75 93 GLN A CA 1
ATOM 705 C C . GLN A 1 93 ? 7.353 10.400 6.380 1.00 82.75 93 GLN A C 1
ATOM 707 O O . GLN A 1 93 ? 7.197 9.590 7.284 1.00 82.75 93 GLN A O 1
ATOM 712 N N . THR A 1 94 ? 6.821 11.623 6.436 1.00 84.94 94 THR A N 1
ATOM 713 C CA . THR A 1 94 ? 6.111 12.142 7.618 1.00 84.94 94 THR A CA 1
ATOM 714 C C . THR A 1 94 ? 4.597 12.236 7.420 1.00 84.94 94 THR A C 1
ATOM 716 O O . THR A 1 94 ? 3.856 12.654 8.316 1.00 84.94 94 THR A O 1
ATOM 719 N N . ARG A 1 95 ? 4.095 11.854 6.240 1.00 91.31 95 ARG A N 1
ATOM 720 C CA . ARG A 1 95 ? 2.682 12.000 5.870 1.00 91.31 95 ARG A CA 1
ATOM 721 C C . ARG A 1 95 ? 2.213 10.908 4.921 1.00 91.31 95 ARG A C 1
ATOM 723 O O . ARG A 1 95 ? 2.971 10.385 4.113 1.00 91.31 95 ARG A O 1
ATOM 730 N N . LEU A 1 96 ? 0.919 10.614 4.984 1.00 92.56 96 LEU A N 1
ATOM 731 C CA . LEU A 1 96 ? 0.289 9.719 4.022 1.00 92.56 96 LEU A CA 1
ATOM 732 C C . LEU A 1 96 ? 0.284 10.347 2.614 1.00 92.56 96 LEU A C 1
ATOM 734 O O . LEU A 1 96 ? 0.151 11.573 2.485 1.00 92.56 96 LEU A O 1
ATOM 738 N N . PRO A 1 97 ? 0.366 9.520 1.558 1.00 91.56 97 PRO A N 1
ATOM 739 C CA . PRO A 1 97 ? 0.031 9.933 0.204 1.00 91.56 97 PRO A CA 1
ATOM 740 C C . PRO A 1 97 ? -1.361 10.559 0.120 1.00 91.56 97 PRO A C 1
ATOM 742 O O . PRO A 1 97 ? -2.345 10.037 0.645 1.00 91.56 97 PRO A O 1
ATOM 745 N N . SER A 1 98 ? -1.437 11.686 -0.577 1.00 87.56 98 SER A N 1
ATOM 746 C CA . SER A 1 98 ? -2.679 12.413 -0.839 1.00 87.56 98 SER A CA 1
ATOM 747 C C . SER A 1 98 ? -3.283 12.095 -2.211 1.00 87.56 98 SER A C 1
ATOM 749 O O . SER A 1 98 ? -4.467 12.367 -2.421 1.00 87.56 98 SER A O 1
ATOM 751 N N . THR A 1 99 ? -2.493 11.511 -3.120 1.00 86.75 99 THR A N 1
ATOM 752 C CA . THR A 1 99 ? -2.884 11.052 -4.462 1.00 86.75 99 THR A CA 1
ATOM 753 C C . THR A 1 99 ? -2.039 9.843 -4.891 1.00 86.75 99 THR A C 1
ATOM 755 O O . THR A 1 99 ? -1.045 9.502 -4.250 1.00 86.75 99 THR A O 1
ATOM 758 N N . ASP A 1 100 ? -2.388 9.229 -6.022 1.00 81.56 100 ASP A N 1
ATOM 759 C CA . ASP A 1 100 ? -1.617 8.175 -6.698 1.00 81.56 100 ASP A CA 1
ATOM 760 C C . ASP A 1 100 ? -0.403 8.697 -7.508 1.00 81.56 100 ASP A C 1
ATOM 762 O O . ASP A 1 100 ? 0.270 7.944 -8.223 1.00 81.56 100 ASP A O 1
ATOM 766 N N . ASP A 1 101 ? -0.088 9.989 -7.392 1.00 80.94 101 ASP A N 1
ATOM 767 C CA . ASP A 1 101 ? 1.121 10.620 -7.941 1.00 80.94 101 ASP A CA 1
ATOM 768 C C . ASP A 1 101 ? 1.994 11.274 -6.854 1.00 80.94 101 ASP A C 1
ATOM 770 O O . ASP A 1 101 ? 3.033 11.866 -7.139 1.00 80.94 101 ASP A O 1
ATOM 774 N N . ASP A 1 102 ? 1.587 11.153 -5.592 1.00 82.56 102 ASP A N 1
ATOM 775 C CA . ASP A 1 102 ? 2.243 11.788 -4.458 1.00 82.56 102 ASP A CA 1
ATOM 776 C C . ASP A 1 102 ? 3.371 10.914 -3.894 1.00 82.56 102 ASP A C 1
ATOM 778 O O . ASP A 1 102 ? 3.123 9.787 -3.478 1.00 82.56 102 ASP A O 1
ATOM 782 N N . ASN A 1 103 ? 4.608 11.410 -3.877 1.00 85.06 103 ASN A N 1
ATOM 783 C CA . ASN A 1 103 ? 5.754 10.672 -3.340 1.00 85.06 103 ASN A CA 1
ATOM 784 C C . ASN A 1 103 ? 5.799 10.811 -1.815 1.00 85.06 103 ASN A C 1
ATOM 786 O O . ASN A 1 103 ? 6.466 11.708 -1.291 1.00 85.06 103 ASN A O 1
ATOM 790 N N . ALA A 1 104 ? 5.086 9.942 -1.105 1.00 87.38 104 ALA A N 1
ATOM 791 C CA . ALA A 1 104 ? 4.985 10.004 0.345 1.00 87.38 104 ALA A CA 1
ATOM 792 C C . ALA A 1 104 ? 4.819 8.624 0.988 1.00 87.38 104 ALA A C 1
ATOM 794 O O . ALA A 1 104 ? 4.433 7.640 0.348 1.00 87.38 104 ALA A O 1
ATOM 795 N N . HIS A 1 105 ? 5.113 8.569 2.278 1.00 89.50 105 HIS A N 1
ATOM 796 C CA . HIS A 1 105 ? 4.910 7.416 3.128 1.00 89.50 105 HIS A CA 1
ATOM 797 C C . HIS A 1 105 ? 4.714 7.873 4.573 1.00 89.50 105 HIS A C 1
ATOM 799 O O . HIS A 1 105 ? 5.320 8.851 5.002 1.00 89.50 105 HIS A O 1
ATOM 805 N N . ARG A 1 106 ? 3.896 7.144 5.332 1.00 90.25 106 ARG A N 1
ATOM 806 C CA . ARG A 1 106 ? 3.878 7.250 6.788 1.00 90.25 106 ARG A CA 1
ATOM 807 C C . ARG A 1 106 ? 3.543 5.898 7.416 1.00 90.25 106 ARG A C 1
ATOM 809 O O . ARG A 1 106 ? 2.552 5.294 6.987 1.00 90.25 106 ARG A O 1
ATOM 816 N N . PRO A 1 107 ? 4.295 5.446 8.431 1.00 90.81 107 PRO A N 1
ATOM 817 C CA . PRO A 1 107 ? 3.947 4.249 9.185 1.00 90.81 107 PRO A CA 1
ATOM 818 C C . PRO A 1 107 ? 2.638 4.457 9.959 1.00 90.81 107 PRO A C 1
ATOM 820 O O . PRO A 1 107 ? 2.386 5.521 10.530 1.00 90.81 107 PRO A O 1
ATOM 823 N N . LEU A 1 108 ? 1.774 3.440 9.989 1.00 93.44 108 LEU A N 1
ATOM 824 C CA . LEU A 1 108 ? 0.457 3.563 10.631 1.00 93.44 108 LEU A CA 1
ATOM 825 C C . LEU A 1 108 ? 0.530 3.672 12.165 1.00 93.44 108 LEU A C 1
ATOM 827 O O . LEU A 1 108 ? -0.390 4.220 12.777 1.00 93.44 108 LEU A O 1
ATOM 831 N N . SER A 1 109 ? 1.623 3.220 12.785 1.00 92.75 109 SER A N 1
ATOM 832 C CA . SER A 1 109 ? 1.878 3.396 14.222 1.00 92.75 109 SER A CA 1
ATOM 833 C C . SER A 1 109 ? 1.927 4.869 14.633 1.00 92.75 109 SER A C 1
ATOM 835 O O . SER A 1 109 ? 1.412 5.231 15.690 1.00 92.75 109 SER A O 1
ATOM 837 N N . GLU A 1 110 ? 2.427 5.757 13.769 1.00 92.31 110 GLU A N 1
ATOM 838 C CA . GLU A 1 110 ? 2.423 7.205 14.008 1.00 92.31 110 GLU A CA 1
ATOM 839 C C . GLU A 1 110 ? 1.030 7.843 13.937 1.00 92.31 110 GLU A C 1
ATOM 841 O O . GLU A 1 110 ? 0.855 9.000 14.329 1.00 92.31 110 GLU A O 1
ATOM 846 N N . LEU A 1 111 ? 0.042 7.111 13.421 1.00 91.75 111 LEU A N 1
ATOM 847 C CA . LEU A 1 111 ? -1.370 7.481 13.469 1.00 91.75 111 LEU A CA 1
ATOM 848 C C . LEU A 1 111 ? -2.076 6.843 14.674 1.00 91.75 111 LEU A C 1
ATOM 850 O O . LEU A 1 111 ? -3.260 7.077 14.873 1.00 91.75 111 LEU A O 1
ATOM 854 N N . GLY A 1 112 ? -1.376 6.051 15.491 1.00 91.81 112 GLY A N 1
ATOM 855 C CA . GLY A 1 112 ? -1.954 5.330 16.624 1.00 91.81 112 GLY A CA 1
ATOM 856 C C . GLY A 1 112 ? -2.665 4.029 16.242 1.00 91.81 112 GLY A C 1
ATOM 857 O O . GLY A 1 112 ? -3.480 3.539 17.023 1.00 91.81 112 GLY A O 1
ATOM 858 N N . LEU A 1 113 ? -2.386 3.475 15.058 1.00 92.81 113 LEU A N 1
ATOM 859 C CA . LEU A 1 113 ? -2.912 2.180 14.622 1.00 92.81 113 LEU A CA 1
ATOM 860 C C . LEU A 1 113 ? -1.890 1.068 14.870 1.00 92.81 113 LEU A C 1
ATOM 862 O O . LEU A 1 113 ? -0.689 1.279 14.734 1.00 92.81 113 LEU A O 1
ATOM 866 N N . GLY A 1 114 ? -2.370 -0.128 15.202 1.00 93.25 114 GLY A N 1
ATOM 867 C CA . GLY A 1 114 ? -1.534 -1.312 15.391 1.00 93.25 114 GLY A CA 1
ATOM 868 C C . GLY A 1 114 ? -1.693 -2.352 14.281 1.00 93.25 114 GLY A C 1
ATOM 869 O O . GLY A 1 114 ? -2.582 -2.280 13.436 1.00 93.25 114 GLY A O 1
ATOM 870 N N . VAL A 1 115 ? -0.875 -3.405 14.338 1.00 92.94 115 VAL A N 1
ATOM 871 C CA . VAL A 1 115 ? -0.935 -4.563 13.419 1.00 92.94 115 VAL A CA 1
ATOM 872 C C . VAL A 1 115 ? -2.323 -5.207 13.368 1.00 92.94 115 VAL A C 1
ATOM 874 O O . VAL A 1 115 ? -2.783 -5.620 12.302 1.00 92.94 115 VAL A O 1
ATOM 877 N N . ALA A 1 116 ? -3.018 -5.261 14.506 1.00 92.81 116 ALA A N 1
ATOM 878 C CA . ALA A 1 116 ? -4.373 -5.800 14.604 1.00 92.81 116 ALA A CA 1
ATOM 879 C C . ALA A 1 116 ? -5.431 -4.945 13.880 1.00 92.81 116 ALA A C 1
ATOM 881 O O . ALA A 1 116 ? -6.525 -5.438 13.611 1.00 92.81 116 ALA A O 1
ATOM 882 N N . ASP A 1 117 ? -5.110 -3.694 13.541 1.00 93.75 117 ASP A N 1
ATOM 883 C CA . ASP A 1 117 ? -5.991 -2.801 12.789 1.00 93.75 117 ASP A CA 1
ATOM 884 C C . ASP A 1 117 ? -5.861 -2.979 11.273 1.00 93.75 117 ASP A C 1
ATOM 886 O O . ASP A 1 117 ? -6.655 -2.412 10.524 1.00 93.75 117 ASP A O 1
ATOM 890 N N . VAL A 1 118 ? -4.907 -3.795 10.812 1.00 95.38 118 VAL A N 1
ATOM 891 C CA . VAL A 1 118 ? -4.667 -4.082 9.395 1.00 95.38 118 VAL A CA 1
ATOM 892 C C . VAL A 1 118 ? -5.130 -5.501 9.059 1.00 95.38 118 VAL A C 1
ATOM 894 O O . VAL A 1 118 ? -4.643 -6.500 9.594 1.00 95.38 118 VAL A O 1
ATOM 897 N N . GLU A 1 119 ? -6.064 -5.626 8.122 1.00 95.62 119 GLU A N 1
ATOM 898 C CA . GLU A 1 119 ? -6.587 -6.922 7.673 1.00 95.62 119 GLU A CA 1
ATOM 899 C C . GLU A 1 119 ? -5.673 -7.559 6.626 1.00 95.62 119 GLU A C 1
ATOM 901 O O . GLU A 1 119 ? -5.384 -8.757 6.695 1.00 95.62 119 GLU A O 1
ATOM 906 N N . ALA A 1 120 ? -5.183 -6.750 5.689 1.00 95.38 120 ALA A N 1
ATOM 907 C CA . ALA A 1 120 ? -4.341 -7.169 4.579 1.00 95.38 120 ALA A CA 1
ATOM 908 C C . ALA A 1 120 ? -3.530 -5.989 4.026 1.00 95.38 120 ALA A C 1
ATOM 910 O O . ALA A 1 120 ? -3.861 -4.827 4.255 1.00 95.38 120 ALA A O 1
ATOM 911 N N . VAL A 1 121 ? -2.487 -6.301 3.265 1.00 94.50 121 VAL A N 1
ATOM 912 C CA . VAL A 1 121 ? -1.618 -5.340 2.588 1.00 94.50 121 VAL A CA 1
ATOM 913 C C . VAL A 1 121 ? -1.528 -5.700 1.116 1.00 94.50 121 VAL A C 1
ATOM 915 O O . VAL A 1 121 ? -1.407 -6.870 0.765 1.00 94.50 121 VAL A O 1
ATOM 918 N N . ARG A 1 122 ? -1.587 -4.696 0.252 1.00 93.19 122 ARG A N 1
ATOM 919 C CA . ARG A 1 122 ? -1.463 -4.813 -1.197 1.00 93.19 122 ARG A CA 1
ATOM 920 C C . ARG A 1 122 ? -0.194 -4.160 -1.681 1.00 93.19 122 ARG A C 1
ATOM 922 O O . ARG A 1 122 ? 0.166 -3.087 -1.208 1.00 93.19 122 ARG A O 1
ATOM 929 N N . PHE A 1 123 ? 0.408 -4.781 -2.678 1.00 90.06 123 PHE A N 1
ATOM 930 C CA . PHE A 1 123 ? 1.602 -4.298 -3.344 1.00 90.06 123 PHE A CA 1
ATOM 931 C C . PHE A 1 123 ? 1.315 -4.221 -4.834 1.00 90.06 123 PHE A C 1
ATOM 933 O O . PHE A 1 123 ? 0.956 -5.231 -5.445 1.00 90.06 123 PHE A O 1
ATOM 940 N N . HIS A 1 124 ? 1.482 -3.031 -5.401 1.00 89.44 124 HIS A N 1
ATOM 941 C CA . HIS A 1 124 ? 1.445 -2.828 -6.838 1.00 89.44 124 HIS A CA 1
ATOM 942 C C . HIS A 1 124 ? 2.721 -2.165 -7.283 1.00 89.44 124 HIS A C 1
ATOM 944 O O . HIS A 1 124 ? 3.191 -1.200 -6.677 1.00 89.44 124 HIS A O 1
ATOM 950 N N . CYS A 1 125 ? 3.249 -2.669 -8.382 1.00 85.56 125 CYS A N 1
ATOM 951 C CA . CYS A 1 125 ? 4.288 -1.983 -9.079 1.00 85.56 125 CYS A CA 1
ATOM 952 C C . CYS A 1 125 ? 4.313 -2.307 -10.577 1.00 85.56 125 CYS A C 1
ATOM 954 O O . CYS A 1 125 ? 4.103 -3.447 -11.001 1.00 85.56 125 CYS A O 1
ATOM 956 N N . HIS A 1 126 ? 4.625 -1.284 -11.371 1.00 84.69 126 HIS A N 1
ATOM 957 C CA . HIS A 1 126 ? 4.921 -1.400 -12.792 1.00 84.69 126 HIS A CA 1
ATOM 958 C C . HIS A 1 126 ? 6.081 -0.480 -13.178 1.00 84.69 126 HIS A C 1
ATOM 960 O O . HIS A 1 126 ? 6.372 0.507 -12.501 1.00 84.69 126 HIS A O 1
ATOM 966 N N . THR A 1 127 ? 6.722 -0.782 -14.303 1.00 78.62 127 THR A N 1
ATOM 967 C CA . THR A 1 127 ? 7.832 0.003 -14.851 1.00 78.62 127 THR A CA 1
ATOM 968 C C . THR A 1 127 ? 7.695 0.138 -16.362 1.00 78.62 127 THR A C 1
ATOM 970 O O . THR A 1 127 ? 7.193 -0.765 -17.026 1.00 78.62 127 THR A O 1
ATOM 973 N N . SER A 1 128 ? 8.169 1.248 -16.930 1.00 79.12 128 SER A N 1
ATOM 974 C CA . SER A 1 128 ? 8.246 1.436 -18.387 1.00 79.12 128 SER A CA 1
ATOM 975 C C . SER A 1 128 ? 9.239 0.485 -19.066 1.00 79.12 128 SER A C 1
ATOM 977 O O . SER A 1 128 ? 9.257 0.374 -20.289 1.00 79.12 128 SER A O 1
ATOM 979 N N . ARG A 1 129 ? 10.070 -0.208 -18.282 1.00 74.56 129 ARG A N 1
ATOM 980 C CA . ARG A 1 129 ? 11.157 -1.055 -18.772 1.00 74.56 129 ARG A CA 1
ATOM 981 C C . ARG A 1 129 ? 10.715 -2.408 -19.324 1.00 74.56 129 ARG A C 1
ATOM 983 O O . ARG A 1 129 ? 11.374 -2.964 -20.200 1.00 74.56 129 ARG A O 1
ATOM 990 N N . HIS A 1 130 ? 9.643 -2.965 -18.779 1.00 75.38 130 HIS A N 1
ATOM 991 C CA . HIS A 1 130 ? 9.118 -4.264 -19.174 1.00 75.38 130 HIS A CA 1
ATOM 992 C C . HIS A 1 130 ? 7.612 -4.322 -18.902 1.00 75.38 130 HIS A C 1
ATOM 994 O O . HIS A 1 130 ? 7.141 -3.672 -17.972 1.00 75.38 130 HIS A O 1
ATOM 1000 N N . PRO A 1 131 ? 6.846 -5.154 -19.624 1.00 77.81 131 PRO A N 1
ATOM 1001 C CA . PRO A 1 131 ? 5.392 -5.192 -19.471 1.00 77.81 131 PRO A CA 1
ATOM 1002 C C . PRO A 1 131 ? 4.924 -5.904 -18.195 1.00 77.81 131 PRO A C 1
ATOM 1004 O O . PRO A 1 131 ? 3.725 -5.975 -17.951 1.00 77.81 131 PRO A O 1
ATOM 1007 N N . ARG A 1 132 ? 5.836 -6.490 -17.402 1.00 79.81 132 ARG A N 1
ATOM 1008 C CA . ARG A 1 132 ? 5.443 -7.253 -16.216 1.00 79.81 132 ARG A CA 1
ATOM 1009 C C . ARG A 1 132 ? 4.912 -6.344 -15.114 1.00 79.81 132 ARG A C 1
ATOM 1011 O O . ARG A 1 132 ? 5.538 -5.330 -14.808 1.00 79.81 132 ARG A O 1
ATOM 1018 N N . VAL A 1 133 ? 3.822 -6.773 -14.486 1.00 84.25 133 VAL A N 1
ATOM 1019 C CA . VAL A 1 133 ? 3.177 -6.071 -13.375 1.00 84.25 133 VAL A CA 1
ATOM 1020 C C . VAL A 1 133 ? 3.251 -6.933 -12.123 1.00 84.25 133 VAL A C 1
ATOM 1022 O O . VAL A 1 133 ? 2.923 -8.121 -12.139 1.00 84.25 133 VAL A O 1
ATOM 1025 N N . LEU A 1 134 ? 3.684 -6.325 -11.027 1.00 85.12 134 LEU A N 1
ATOM 1026 C CA . LEU A 1 134 ? 3.545 -6.886 -9.696 1.00 85.12 134 LEU A CA 1
ATOM 1027 C C . LEU A 1 134 ? 2.236 -6.341 -9.130 1.00 85.12 134 LEU A C 1
ATOM 1029 O O . LEU A 1 134 ? 2.105 -5.141 -8.951 1.00 85.12 134 LEU A O 1
ATOM 1033 N N . SER A 1 135 ? 1.257 -7.207 -8.899 1.00 88.31 135 SER A N 1
ATOM 1034 C CA . SER A 1 135 ? -0.027 -6.838 -8.289 1.00 88.31 135 SER A CA 1
ATOM 1035 C C . SER A 1 135 ? -0.507 -7.976 -7.400 1.00 88.31 135 SER A C 1
ATOM 1037 O O . SER A 1 135 ? -0.817 -9.057 -7.892 1.00 88.31 135 SER A O 1
ATOM 1039 N N . PHE A 1 136 ? -0.487 -7.815 -6.083 1.00 89.31 136 PHE A N 1
ATOM 1040 C CA . PHE A 1 136 ? -0.954 -8.867 -5.176 1.00 89.31 136 PHE A CA 1
ATOM 1041 C C . PHE A 1 136 ? -1.313 -8.311 -3.803 1.00 89.31 136 PHE A C 1
ATOM 1043 O O . PHE A 1 136 ? -0.983 -7.172 -3.468 1.00 89.31 136 PHE A O 1
ATOM 1050 N N . ARG A 1 137 ? -1.967 -9.135 -2.988 1.00 92.31 137 ARG A N 1
ATOM 1051 C CA . ARG A 1 137 ? -2.230 -8.867 -1.575 1.00 92.31 137 ARG A CA 1
ATOM 1052 C C . ARG A 1 137 ? -1.751 -9.996 -0.680 1.00 92.31 137 ARG A C 1
ATOM 1054 O O . ARG A 1 137 ? -1.702 -11.155 -1.093 1.00 92.31 137 ARG A O 1
ATOM 1061 N N . VAL A 1 138 ? -1.468 -9.642 0.565 1.00 92.94 138 VAL A N 1
ATOM 1062 C CA . VAL A 1 138 ? -1.105 -10.567 1.633 1.00 92.94 138 VAL A CA 1
ATOM 1063 C C . VAL A 1 138 ? -1.767 -10.212 2.955 1.00 92.94 138 VAL A C 1
ATOM 1065 O O . VAL A 1 138 ? -2.066 -9.051 3.216 1.00 92.94 138 VAL A O 1
ATOM 1068 N N . SER A 1 139 ? -1.971 -11.203 3.816 1.00 94.75 139 SER A N 1
ATOM 1069 C CA . SER A 1 139 ? -2.567 -11.020 5.149 1.00 94.75 139 SER A CA 1
ATOM 1070 C C . SER A 1 139 ? -1.723 -11.606 6.285 1.00 94.75 139 SER A C 1
ATOM 1072 O O . SER A 1 139 ? -2.178 -11.674 7.428 1.00 94.75 139 SER A O 1
ATOM 1074 N N . HIS A 1 140 ? -0.477 -11.999 6.008 1.00 92.00 140 HIS A N 1
ATOM 1075 C CA . HIS A 1 140 ? 0.438 -12.477 7.041 1.00 92.00 140 HIS A CA 1
ATOM 1076 C C . HIS A 1 140 ? 0.995 -11.327 7.895 1.00 92.00 140 HIS A C 1
ATOM 1078 O O . HIS A 1 140 ? 1.184 -10.202 7.430 1.00 92.00 140 HIS A O 1
ATOM 1084 N N . GLU A 1 141 ? 1.297 -11.638 9.153 1.00 91.25 141 GLU A N 1
ATOM 1085 C CA . GLU A 1 141 ? 1.672 -10.657 10.177 1.00 91.25 141 GLU A CA 1
ATOM 1086 C C . GLU A 1 141 ? 2.909 -9.814 9.804 1.00 91.25 141 GLU A C 1
ATOM 1088 O O . GLU A 1 141 ? 2.791 -8.591 9.864 1.00 91.25 141 GLU A O 1
ATOM 1093 N N . PRO A 1 142 ? 3.997 -10.370 9.226 1.00 88.19 142 PRO A N 1
ATOM 1094 C CA . PRO A 1 142 ? 5.146 -9.542 8.850 1.00 88.19 142 PRO A CA 1
ATOM 1095 C C . PRO A 1 142 ? 4.861 -8.462 7.796 1.00 88.19 142 PRO A C 1
ATOM 1097 O O . PRO A 1 142 ? 5.528 -7.434 7.792 1.00 88.19 142 PRO A O 1
ATOM 1100 N N . ALA A 1 143 ? 3.883 -8.656 6.901 1.00 88.56 143 ALA A N 1
ATOM 1101 C CA . ALA A 1 143 ? 3.500 -7.613 5.945 1.00 88.56 143 ALA A CA 1
ATOM 1102 C C . ALA A 1 143 ? 2.675 -6.511 6.616 1.00 88.56 143 ALA A C 1
ATOM 1104 O O . ALA A 1 143 ? 2.789 -5.345 6.251 1.00 88.56 143 ALA A O 1
ATOM 1105 N N . LYS A 1 144 ? 1.858 -6.874 7.608 1.00 92.94 144 LYS A N 1
ATOM 1106 C CA . LYS A 1 144 ? 1.093 -5.915 8.409 1.00 92.94 144 LYS A CA 1
ATOM 1107 C C . LYS A 1 144 ? 2.020 -5.089 9.299 1.00 92.94 144 LYS A C 1
ATOM 1109 O O . LYS A 1 144 ? 1.911 -3.872 9.300 1.00 92.94 144 LYS A O 1
ATOM 1114 N N . ALA A 1 145 ? 2.968 -5.734 9.977 1.00 89.62 145 ALA A N 1
ATOM 1115 C CA . ALA A 1 145 ? 4.012 -5.060 10.747 1.00 89.62 145 ALA A CA 1
ATOM 1116 C C . ALA A 1 145 ? 4.834 -4.105 9.870 1.00 89.62 145 ALA A C 1
ATOM 1118 O O . ALA A 1 145 ? 5.103 -2.981 10.274 1.00 89.62 145 ALA A O 1
ATOM 1119 N N . LEU A 1 146 ? 5.119 -4.486 8.619 1.00 87.00 146 LEU A N 1
ATOM 1120 C CA . LEU A 1 146 ? 5.829 -3.618 7.682 1.00 87.00 146 LEU A CA 1
ATOM 1121 C C . LEU A 1 146 ? 5.113 -2.282 7.418 1.00 87.00 146 LEU A C 1
ATOM 1123 O O . LEU A 1 146 ? 5.775 -1.257 7.360 1.00 87.00 146 LEU A O 1
ATOM 1127 N N . VAL A 1 147 ? 3.786 -2.267 7.253 1.00 91.69 147 VAL A N 1
ATOM 1128 C CA . VAL A 1 147 ? 3.045 -1.006 7.026 1.00 91.69 147 VAL A CA 1
ATOM 1129 C C . VAL A 1 147 ? 2.756 -0.233 8.314 1.00 91.69 147 VAL A C 1
ATOM 1131 O O . VAL A 1 147 ? 2.470 0.962 8.261 1.00 91.69 147 VAL A O 1
ATOM 1134 N N . VAL A 1 148 ? 2.793 -0.904 9.467 1.00 92.00 148 VAL A N 1
ATOM 1135 C CA . VAL A 1 148 ? 2.517 -0.287 10.770 1.00 92.00 148 VAL A CA 1
ATOM 1136 C C . VAL A 1 148 ? 3.774 0.313 11.381 1.00 92.00 148 VAL A C 1
ATOM 1138 O O . VAL A 1 148 ? 3.740 1.469 11.788 1.00 92.00 148 VAL A O 1
ATOM 1141 N N . ASP A 1 149 ? 4.872 -0.434 11.399 1.00 87.88 149 ASP A N 1
ATOM 1142 C CA . ASP A 1 149 ? 6.089 -0.118 12.155 1.00 87.88 149 ASP A CA 1
ATOM 1143 C C . ASP A 1 149 ? 7.324 0.054 11.265 1.00 87.88 149 ASP A C 1
ATOM 1145 O O . ASP A 1 149 ? 8.432 0.194 11.776 1.00 87.88 149 ASP A O 1
ATOM 1149 N N . ASP A 1 150 ? 7.165 -0.008 9.938 1.00 83.56 150 ASP A N 1
ATOM 1150 C CA . ASP A 1 150 ? 8.280 0.022 8.984 1.00 83.56 150 ASP A CA 1
ATOM 1151 C C . ASP A 1 150 ? 9.293 -1.122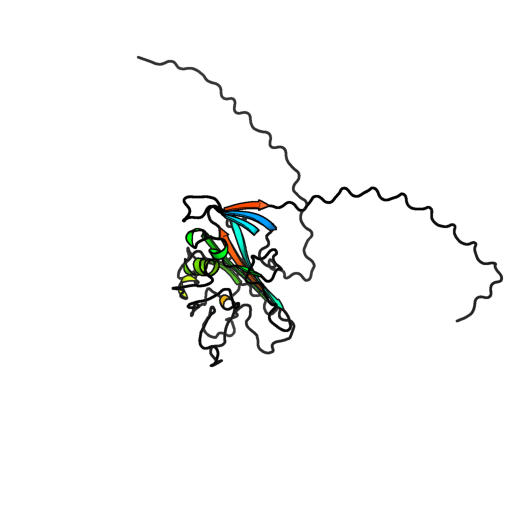 9.155 1.00 83.56 150 ASP A C 1
ATOM 1153 O O . ASP A 1 150 ? 10.419 -1.056 8.656 1.00 83.56 150 ASP A O 1
ATOM 1157 N N . VAL A 1 151 ? 8.892 -2.193 9.848 1.00 79.81 151 VAL A N 1
ATOM 1158 C CA . VAL A 1 151 ? 9.743 -3.342 10.158 1.00 79.81 151 VAL A CA 1
ATOM 1159 C C . VAL A 1 151 ? 8.962 -4.642 9.992 1.00 79.81 151 VAL A C 1
ATOM 1161 O O . VAL A 1 151 ? 7.907 -4.848 10.584 1.00 79.81 151 VAL A O 1
ATOM 1164 N N . ALA A 1 152 ? 9.529 -5.575 9.229 1.00 76.56 152 ALA A N 1
ATOM 1165 C CA . ALA A 1 152 ? 8.992 -6.925 9.052 1.00 76.56 152 ALA A CA 1
ATOM 1166 C C . ALA A 1 152 ? 9.785 -7.970 9.870 1.00 76.56 152 ALA A C 1
ATOM 1168 O O . ALA A 1 152 ? 10.579 -8.741 9.316 1.00 76.56 152 ALA A O 1
ATOM 1169 N N . THR A 1 153 ? 9.609 -8.010 11.196 1.00 75.06 153 THR A N 1
ATOM 1170 C CA . THR A 1 153 ? 10.260 -9.027 12.052 1.00 75.06 153 THR A CA 1
ATOM 1171 C C . THR A 1 153 ? 9.712 -10.427 11.747 1.00 75.06 153 THR A C 1
ATOM 1173 O O . THR A 1 153 ? 8.532 -10.599 11.467 1.00 75.06 153 THR A O 1
ATOM 1176 N N . GLY A 1 154 ? 10.568 -11.458 11.761 1.00 75.38 154 GLY A N 1
ATOM 1177 C CA . GLY A 1 154 ? 10.147 -12.846 11.496 1.00 75.38 154 GLY A CA 1
ATOM 1178 C C . GLY A 1 154 ? 9.775 -13.141 10.035 1.00 75.38 154 GLY A C 1
ATOM 1179 O O . GLY A 1 154 ? 9.284 -14.229 9.721 1.00 75.38 154 GLY A O 1
ATOM 1180 N N . ASN A 1 155 ? 10.022 -12.191 9.131 1.00 77.31 155 ASN A N 1
ATOM 1181 C CA . ASN A 1 155 ? 9.771 -12.344 7.710 1.00 77.31 155 ASN A CA 1
ATOM 1182 C C . ASN A 1 155 ? 10.611 -13.476 7.091 1.00 77.31 155 ASN A C 1
ATOM 1184 O O . ASN A 1 155 ? 11.794 -13.638 7.390 1.00 77.31 155 ASN A O 1
ATOM 1188 N N . ARG A 1 156 ? 10.001 -14.265 6.202 1.00 82.00 156 ARG A N 1
ATOM 1189 C CA . ARG A 1 156 ? 10.646 -15.401 5.527 1.00 82.00 156 ARG A CA 1
ATOM 1190 C C . ARG A 1 156 ? 10.023 -15.655 4.149 1.00 82.00 156 ARG A C 1
ATOM 1192 O O . ARG A 1 156 ? 8.840 -15.371 3.971 1.00 82.00 156 ARG A O 1
ATOM 1199 N N . PRO A 1 157 ? 10.771 -16.233 3.186 1.00 78.44 157 PRO A N 1
ATOM 1200 C CA . PRO A 1 157 ? 10.321 -16.420 1.799 1.00 78.44 157 PRO A CA 1
ATOM 1201 C C . PRO A 1 157 ? 8.940 -17.055 1.656 1.00 78.44 157 PRO A C 1
ATOM 1203 O O . PRO A 1 157 ? 8.104 -16.544 0.920 1.00 78.44 157 PRO A O 1
ATOM 1206 N N . GLY A 1 158 ? 8.683 -18.136 2.400 1.00 81.56 158 GLY A N 1
ATOM 1207 C CA . GLY A 1 158 ? 7.443 -18.904 2.277 1.00 81.56 158 GLY A CA 1
ATOM 1208 C C . GLY A 1 158 ? 6.170 -18.135 2.635 1.00 81.56 158 GLY A C 1
ATOM 1209 O O . GLY A 1 158 ? 5.100 -18.541 2.213 1.00 81.56 158 GLY A O 1
ATOM 1210 N N . LEU A 1 159 ? 6.257 -17.006 3.346 1.00 84.88 159 LEU A N 1
ATOM 1211 C CA . LEU A 1 159 ? 5.073 -16.190 3.643 1.00 84.88 159 LEU A CA 1
ATOM 1212 C C . LEU A 1 159 ? 4.523 -15.463 2.410 1.00 84.88 159 LEU A C 1
ATOM 1214 O O . LEU A 1 159 ? 3.349 -15.117 2.382 1.00 84.88 159 LEU A O 1
ATOM 1218 N N . TRP A 1 160 ? 5.354 -15.267 1.385 1.00 84.00 160 TRP A N 1
ATOM 1219 C CA . TRP A 1 160 ? 5.001 -14.509 0.185 1.00 84.00 160 TRP A CA 1
ATOM 1220 C C . TRP A 1 160 ? 4.652 -15.388 -1.016 1.00 84.00 160 TRP A C 1
ATOM 1222 O O . TRP A 1 160 ? 4.316 -14.876 -2.085 1.00 84.00 160 TRP A O 1
ATOM 1232 N N . ARG A 1 161 ? 4.768 -16.712 -0.869 1.00 84.12 161 ARG A N 1
ATOM 1233 C CA . ARG A 1 161 ? 4.514 -17.679 -1.938 1.00 84.12 161 ARG A CA 1
ATOM 1234 C C . ARG A 1 161 ? 3.135 -18.282 -1.738 1.00 84.12 161 ARG A C 1
ATOM 1236 O O . ARG A 1 161 ? 2.912 -18.986 -0.758 1.00 84.12 161 ARG A O 1
ATOM 1243 N N . ALA A 1 162 ? 2.222 -18.072 -2.686 1.00 82.94 162 ALA A N 1
ATOM 1244 C CA . ALA A 1 162 ? 0.888 -18.675 -2.595 1.00 82.94 162 ALA A CA 1
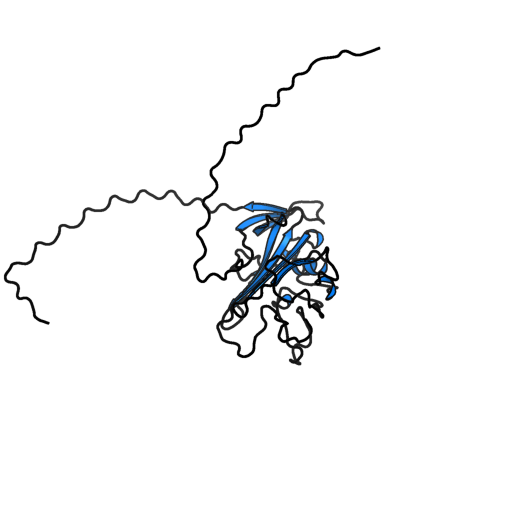ATOM 1245 C C . ALA A 1 162 ? 0.917 -20.215 -2.532 1.00 82.94 162 ALA A C 1
ATOM 1247 O O . ALA A 1 162 ? 0.024 -20.801 -1.938 1.00 82.94 162 ALA A O 1
ATOM 1248 N N . SER A 1 163 ? 1.952 -20.880 -3.065 1.00 82.00 163 SER A N 1
ATOM 1249 C CA . SER A 1 163 ? 2.134 -22.334 -2.904 1.00 82.00 163 SER A CA 1
ATOM 1250 C C . SER A 1 163 ? 2.308 -22.760 -1.444 1.00 82.00 163 SER A C 1
ATOM 1252 O O . SER A 1 163 ? 1.892 -23.847 -1.061 1.00 82.00 163 SER A O 1
ATOM 1254 N N . ASP A 1 164 ? 2.921 -21.897 -0.637 1.00 82.38 164 ASP A N 1
ATOM 1255 C CA . ASP A 1 164 ? 3.298 -22.176 0.747 1.00 82.38 164 ASP A CA 1
ATOM 1256 C C . ASP A 1 164 ? 2.273 -21.582 1.728 1.00 82.38 164 ASP A C 1
ATOM 1258 O O . ASP A 1 164 ? 2.203 -21.981 2.889 1.00 82.38 164 ASP A O 1
ATOM 1262 N N . SER A 1 165 ? 1.505 -20.578 1.293 1.00 82.56 165 SER A N 1
ATOM 1263 C CA . SER A 1 165 ? 0.524 -19.847 2.102 1.00 82.56 165 SER A CA 1
ATOM 1264 C C . SER A 1 165 ? -0.675 -19.374 1.257 1.00 82.56 165 SER A C 1
ATOM 1266 O O . SER A 1 165 ? -0.912 -18.171 1.135 1.00 82.56 165 SER A O 1
ATOM 1268 N N . PRO A 1 166 ? -1.464 -20.298 0.673 1.00 79.75 166 PRO A N 1
ATOM 1269 C CA . PRO A 1 166 ? -2.503 -19.978 -0.318 1.00 79.75 166 PRO A CA 1
ATOM 1270 C C . PRO A 1 166 ? -3.661 -19.138 0.231 1.00 79.75 166 PRO A C 1
ATOM 1272 O O . PRO A 1 166 ? -4.351 -18.465 -0.524 1.00 79.75 166 PRO A O 1
ATOM 1275 N N . THR A 1 167 ? -3.884 -19.158 1.545 1.00 83.88 167 THR A N 1
ATOM 1276 C CA . THR A 1 167 ? -4.913 -18.342 2.210 1.00 83.88 167 THR A CA 1
ATOM 1277 C C . THR A 1 167 ? -4.412 -16.957 2.612 1.00 83.88 167 THR A C 1
ATOM 1279 O O . THR A 1 167 ? -5.216 -16.092 2.953 1.00 83.88 167 THR A O 1
ATOM 1282 N N . LEU A 1 168 ? -3.093 -16.743 2.597 1.00 86.94 168 LEU A N 1
ATOM 1283 C CA . LEU A 1 168 ? -2.462 -15.501 3.044 1.00 86.94 168 LEU A CA 1
ATOM 1284 C C . LEU A 1 168 ? -1.892 -14.680 1.896 1.00 86.94 168 LEU A C 1
ATOM 1286 O O . LEU A 1 168 ? -1.409 -13.584 2.154 1.00 86.94 168 LEU A O 1
ATOM 1290 N N . VAL A 1 169 ? -1.917 -15.201 0.668 1.00 89.19 169 VAL A N 1
ATOM 1291 C CA . VAL A 1 169 ? -1.380 -14.554 -0.530 1.00 89.19 169 VAL A CA 1
ATOM 1292 C C . VAL A 1 169 ? -2.388 -14.707 -1.658 1.00 89.19 169 VAL A C 1
ATOM 1294 O O . VAL A 1 169 ? -2.800 -15.818 -1.981 1.00 89.19 169 VAL A O 1
ATOM 1297 N N . HIS A 1 170 ? -2.751 -13.596 -2.286 1.00 90.19 170 HIS A N 1
ATOM 1298 C CA . HIS A 1 170 ? -3.627 -13.582 -3.451 1.00 90.19 170 HIS A CA 1
ATOM 1299 C C . HIS A 1 170 ? -3.037 -12.673 -4.527 1.00 90.19 170 HIS A C 1
ATOM 1301 O O . HIS A 1 170 ? -2.748 -11.506 -4.266 1.00 90.19 170 HIS A O 1
ATOM 1307 N N . TYR A 1 171 ? -2.850 -13.220 -5.724 1.00 87.00 171 TYR A N 1
ATOM 1308 C CA . TYR A 1 171 ? -2.390 -12.494 -6.905 1.00 87.00 171 TYR A CA 1
ATOM 1309 C C . TYR A 1 171 ? -3.601 -12.029 -7.709 1.00 87.00 171 TYR A C 1
ATOM 1311 O O . TYR A 1 171 ? -4.513 -12.825 -7.921 1.00 87.00 171 TYR A O 1
ATOM 1319 N N . TYR A 1 172 ? -3.597 -10.768 -8.140 1.00 87.19 172 TYR A N 1
ATOM 1320 C CA . TYR A 1 172 ? -4.631 -10.246 -9.038 1.00 87.19 172 TYR A CA 1
ATOM 1321 C C . TYR A 1 172 ? -4.394 -10.721 -10.471 1.00 87.19 172 TYR A C 1
ATOM 1323 O O . TYR A 1 172 ? -3.275 -11.102 -10.817 1.00 87.19 172 TYR A O 1
ATOM 1331 N N . ASP A 1 173 ? -5.424 -10.659 -11.313 1.00 87.88 173 ASP A N 1
ATOM 1332 C CA . ASP A 1 173 ? -5.368 -11.149 -12.696 1.00 87.88 173 ASP A CA 1
ATOM 1333 C C . ASP A 1 173 ? -4.293 -10.443 -13.536 1.00 87.88 173 ASP A C 1
ATOM 1335 O O . ASP A 1 173 ? -3.668 -11.059 -14.399 1.00 87.88 173 ASP A O 1
ATOM 1339 N N . GLU A 1 174 ? -4.019 -9.163 -13.270 1.00 83.69 174 GLU A N 1
ATOM 1340 C CA . GLU A 1 174 ? -2.947 -8.429 -13.944 1.00 83.69 174 GLU A CA 1
ATOM 1341 C C . GLU A 1 174 ? -1.537 -8.774 -13.437 1.00 83.69 174 GLU A C 1
ATOM 1343 O O . GLU A 1 174 ? -0.555 -8.279 -13.991 1.00 83.69 174 GLU A O 1
ATOM 1348 N N . HIS A 1 175 ? -1.397 -9.600 -12.396 1.00 85.31 175 HIS A N 1
ATOM 1349 C CA . HIS A 1 175 ? -0.092 -10.024 -11.905 1.00 85.31 175 HIS A CA 1
ATOM 1350 C C . HIS A 1 175 ? 0.621 -10.897 -12.935 1.00 85.31 175 HIS A C 1
ATOM 1352 O O . HIS A 1 175 ? 0.212 -12.016 -13.233 1.00 85.31 175 HIS A O 1
ATOM 1358 N N . SER A 1 176 ? 1.761 -10.423 -13.422 1.00 84.38 176 SER A N 1
ATOM 1359 C CA . SER A 1 176 ? 2.562 -11.148 -14.410 1.00 84.38 176 SER A CA 1
ATOM 1360 C C . SER A 1 176 ? 4.059 -11.162 -14.084 1.00 84.38 176 SER A C 1
ATOM 1362 O O . SER A 1 176 ? 4.872 -11.671 -14.863 1.00 84.38 176 SER A O 1
ATOM 1364 N N . ALA A 1 177 ? 4.450 -10.574 -12.952 1.00 78.06 177 ALA A N 1
ATOM 1365 C CA . ALA A 1 177 ? 5.791 -10.694 -12.406 1.00 78.06 177 ALA A CA 1
ATOM 1366 C C . ALA A 1 177 ? 6.024 -12.107 -11.845 1.00 78.06 177 ALA A C 1
ATOM 1368 O O . ALA A 1 177 ? 5.104 -12.801 -11.430 1.00 78.06 177 ALA A O 1
ATOM 1369 N N . SER A 1 178 ? 7.281 -12.553 -11.804 1.00 75.44 178 SER A N 1
ATOM 1370 C CA . SER A 1 178 ? 7.616 -13.824 -11.141 1.00 75.44 178 SER A CA 1
ATOM 1371 C C . SER A 1 178 ? 7.669 -13.694 -9.616 1.00 75.44 178 SER A C 1
ATOM 1373 O O . SER A 1 178 ? 7.717 -14.700 -8.913 1.00 75.44 178 SER A O 1
ATOM 1375 N N . LEU A 1 179 ? 7.700 -12.470 -9.090 1.00 76.38 179 LEU A N 1
ATOM 1376 C CA . LEU A 1 179 ? 7.819 -12.176 -7.667 1.00 76.38 179 LEU A CA 1
ATOM 1377 C C . LEU A 1 179 ? 6.501 -11.627 -7.102 1.00 76.38 179 LEU A C 1
ATOM 1379 O O . LEU A 1 179 ? 5.805 -10.900 -7.802 1.00 76.38 179 LEU A O 1
ATOM 1383 N N . PRO A 1 180 ? 6.198 -11.906 -5.823 1.00 76.25 180 PRO A N 1
ATOM 1384 C CA . PRO A 1 180 ? 7.047 -12.632 -4.880 1.00 76.25 180 PRO A CA 1
ATOM 1385 C C . PRO A 1 180 ? 6.957 -14.165 -4.955 1.00 76.25 180 PRO A C 1
ATOM 1387 O O . PRO A 1 180 ? 7.630 -14.826 -4.168 1.00 76.25 180 PRO A O 1
ATOM 1390 N N . HIS A 1 181 ? 6.201 -14.752 -5.888 1.00 77.56 181 HIS A N 1
ATOM 1391 C CA . HIS A 1 181 ? 6.031 -16.210 -5.975 1.00 77.56 181 HIS A CA 1
ATOM 1392 C C . HIS A 1 181 ? 7.365 -16.984 -6.050 1.00 77.56 181 HIS A C 1
ATOM 1394 O O . HIS A 1 181 ? 7.555 -17.984 -5.363 1.00 77.56 181 HIS A O 1
ATOM 1400 N N . ALA A 1 182 ? 8.332 -16.485 -6.819 1.00 73.94 182 ALA A N 1
ATOM 1401 C CA . ALA A 1 182 ? 9.654 -17.090 -6.979 1.00 73.94 182 ALA A CA 1
ATOM 1402 C C . ALA A 1 182 ? 10.663 -16.703 -5.876 1.00 73.94 182 ALA A C 1
ATOM 1404 O O . ALA A 1 182 ? 11.865 -16.936 -6.030 1.00 73.94 182 ALA A O 1
ATOM 1405 N N . THR A 1 183 ? 10.217 -16.090 -4.774 1.00 74.12 183 THR A N 1
ATOM 1406 C CA . THR A 1 183 ? 11.114 -15.607 -3.717 1.00 74.12 183 THR A CA 1
ATOM 1407 C C . THR A 1 183 ? 11.811 -16.771 -3.012 1.00 74.12 183 THR A C 1
ATOM 1409 O O . THR A 1 183 ? 11.174 -17.675 -2.474 1.00 74.12 183 THR A O 1
ATOM 1412 N N . THR A 1 184 ? 13.139 -16.738 -2.965 1.00 72.44 184 THR A N 1
ATOM 1413 C CA . THR A 1 184 ? 13.998 -17.632 -2.175 1.00 72.44 184 THR A CA 1
ATOM 1414 C C . THR A 1 184 ? 14.603 -16.936 -0.960 1.00 72.44 184 THR A C 1
ATOM 1416 O O . THR A 1 184 ? 15.034 -17.616 -0.036 1.00 72.44 184 THR A O 1
ATOM 1419 N N . HIS A 1 185 ? 14.591 -15.598 -0.931 1.00 69.31 185 HIS A N 1
ATOM 1420 C CA . HIS A 1 185 ? 15.011 -14.777 0.206 1.00 69.31 185 HIS A CA 1
ATOM 1421 C C . HIS A 1 185 ? 13.987 -13.668 0.447 1.00 69.31 185 HIS A C 1
ATOM 1423 O O . HIS A 1 185 ? 13.692 -12.896 -0.464 1.00 69.31 185 HIS A O 1
ATOM 1429 N N . ALA A 1 186 ? 13.460 -13.589 1.666 1.00 64.88 186 ALA A N 1
ATOM 1430 C CA . ALA A 1 186 ? 12.636 -12.475 2.101 1.00 64.88 186 ALA A CA 1
ATOM 1431 C C . ALA A 1 186 ? 13.483 -11.548 2.973 1.00 64.88 186 ALA A C 1
ATOM 1433 O O . ALA A 1 186 ? 14.392 -12.024 3.658 1.00 64.88 186 ALA A O 1
ATOM 1434 N N . PRO A 1 187 ? 13.193 -10.248 2.956 1.00 58.38 187 PRO A N 1
ATOM 1435 C CA . PRO A 1 187 ? 13.975 -9.290 3.710 1.00 58.38 187 PRO A CA 1
ATOM 1436 C C . PRO A 1 187 ? 13.782 -9.462 5.216 1.00 58.38 187 PRO A C 1
ATOM 1438 O O . PRO A 1 187 ? 12.673 -9.300 5.726 1.00 58.38 187 PRO A O 1
ATOM 1441 N N . GLY A 1 188 ? 14.858 -9.791 5.929 1.00 51.72 188 GLY A N 1
ATOM 1442 C CA . GLY A 1 188 ? 14.891 -9.692 7.386 1.00 51.72 188 GLY A CA 1
ATOM 1443 C C . GLY A 1 188 ? 15.077 -8.227 7.767 1.00 51.72 188 GLY A C 1
ATOM 1444 O O . GLY A 1 188 ? 16.078 -7.636 7.379 1.00 51.72 188 GLY A O 1
ATOM 1445 N N . GLY A 1 189 ? 14.111 -7.631 8.472 1.00 55.22 189 GLY A N 1
ATOM 1446 C CA . GLY A 1 189 ? 14.157 -6.199 8.799 1.00 55.22 189 GLY A CA 1
ATOM 1447 C C . GLY A 1 189 ? 13.889 -5.277 7.603 1.00 55.22 189 GLY A C 1
ATOM 1448 O O . GLY A 1 189 ? 14.410 -4.169 7.566 1.00 55.22 189 GLY A O 1
ATOM 1449 N N . ALA A 1 190 ? 13.106 -5.739 6.618 1.00 58.84 190 ALA A N 1
ATOM 1450 C CA . ALA A 1 190 ? 12.630 -4.889 5.525 1.00 58.84 190 ALA A CA 1
ATOM 1451 C C . ALA A 1 190 ? 11.964 -3.628 6.072 1.00 58.84 190 ALA A C 1
ATOM 1453 O O . ALA A 1 190 ? 11.184 -3.734 7.019 1.00 58.84 190 ALA A O 1
ATOM 1454 N N . SER A 1 191 ? 12.216 -2.503 5.408 1.00 65.06 191 SER A N 1
ATOM 1455 C CA . SER A 1 191 ? 11.521 -1.245 5.639 1.00 65.06 191 SER A CA 1
ATOM 1456 C C . SER A 1 191 ? 10.898 -0.740 4.344 1.00 65.06 191 SER A C 1
ATOM 1458 O O . SER A 1 191 ? 11.425 -0.984 3.250 1.00 65.06 191 SER A O 1
ATOM 1460 N N . LEU A 1 192 ? 9.758 -0.055 4.451 1.00 71.31 192 LEU A N 1
ATOM 1461 C CA . LEU A 1 192 ? 9.224 0.710 3.326 1.00 71.31 192 LEU A CA 1
ATOM 1462 C C . LEU A 1 192 ? 10.100 1.948 3.092 1.00 71.31 192 LEU A C 1
ATOM 1464 O O . LEU A 1 192 ? 10.314 2.361 1.945 1.00 71.31 192 LEU A O 1
ATOM 1468 N N . VAL A 1 193 ? 10.709 2.463 4.165 1.00 60.38 193 VAL A N 1
ATOM 1469 C CA . VAL A 1 193 ? 11.747 3.490 4.138 1.00 60.38 193 VAL A CA 1
ATOM 1470 C C . VAL A 1 193 ? 13.025 2.938 3.500 1.00 60.38 193 VAL A C 1
ATOM 1472 O O . VAL A 1 193 ? 13.824 2.222 4.090 1.00 60.38 193 VAL A O 1
ATOM 1475 N N . GLY A 1 194 ? 13.210 3.292 2.235 1.00 56.69 194 GLY A N 1
ATOM 1476 C CA . GLY A 1 194 ? 14.366 2.951 1.405 1.00 56.69 194 GLY A CA 1
ATOM 1477 C C . GLY A 1 194 ? 13.973 2.336 0.066 1.00 56.69 194 GLY A C 1
ATOM 1478 O O . GLY A 1 194 ? 14.806 2.272 -0.833 1.00 56.69 194 GLY A O 1
ATOM 1479 N N . GLY A 1 195 ? 12.702 1.944 -0.108 1.00 55.34 195 GLY A N 1
ATOM 1480 C CA . GLY A 1 195 ? 12.231 1.245 -1.309 1.00 55.34 195 GLY A CA 1
ATOM 1481 C C . GLY A 1 195 ? 12.758 -0.188 -1.403 1.00 55.34 195 GLY A C 1
ATOM 1482 O O . GLY A 1 195 ? 12.670 -0.819 -2.454 1.00 55.34 195 GLY A O 1
ATOM 1483 N N . ASP A 1 196 ? 13.318 -0.704 -0.310 1.00 58.88 196 ASP A N 1
ATOM 1484 C CA . ASP A 1 196 ? 14.082 -1.943 -0.301 1.00 58.88 196 ASP A CA 1
ATOM 1485 C C . ASP A 1 196 ? 13.216 -3.162 -0.649 1.00 58.88 196 ASP A C 1
ATOM 1487 O O . ASP A 1 196 ? 13.687 -4.061 -1.343 1.00 58.88 196 ASP A O 1
ATOM 1491 N N . ILE A 1 197 ? 11.921 -3.159 -0.302 1.00 63.69 197 ILE A N 1
ATOM 1492 C CA . ILE A 1 197 ? 11.007 -4.257 -0.660 1.00 63.69 197 ILE A CA 1
ATOM 1493 C C . ILE A 1 197 ? 10.804 -4.420 -2.177 1.00 63.69 197 ILE A C 1
ATOM 1495 O O . ILE A 1 197 ? 10.606 -5.540 -2.648 1.00 63.69 197 ILE A O 1
ATOM 1499 N N . PHE A 1 198 ? 10.917 -3.336 -2.950 1.00 61.94 198 PHE A N 1
ATOM 1500 C CA . PHE A 1 198 ? 10.782 -3.355 -4.410 1.00 61.94 198 PHE A CA 1
ATOM 1501 C C . PHE A 1 198 ? 12.132 -3.416 -5.149 1.00 61.94 198 PHE A C 1
ATOM 1503 O O . PHE A 1 198 ? 12.157 -3.489 -6.383 1.00 61.94 198 PHE A O 1
ATOM 1510 N N . ARG A 1 199 ? 13.257 -3.420 -4.417 1.00 55.00 199 ARG A N 1
ATOM 1511 C CA . ARG A 1 199 ? 14.614 -3.443 -4.978 1.00 55.00 199 ARG A CA 1
ATOM 1512 C C . ARG A 1 199 ? 15.246 -4.828 -4.946 1.00 55.00 199 ARG A C 1
ATOM 1514 O O . ARG A 1 199 ? 15.258 -5.525 -3.933 1.00 55.00 199 ARG A O 1
ATOM 1521 N N . GLN A 1 200 ? 15.877 -5.188 -6.062 1.00 46.09 200 GLN A N 1
ATOM 1522 C CA . GLN A 1 200 ? 16.877 -6.248 -6.090 1.00 46.09 200 GLN A CA 1
ATOM 1523 C C . GLN A 1 200 ? 18.222 -5.580 -5.856 1.00 46.09 200 GLN A C 1
ATOM 1525 O O . GLN A 1 200 ? 18.583 -4.674 -6.602 1.00 46.09 200 GLN A O 1
ATOM 1530 N N . HIS A 1 201 ? 19.010 -6.051 -4.894 1.00 44.19 201 HIS A N 1
ATOM 1531 C CA . HIS A 1 201 ? 20.451 -5.832 -5.005 1.00 44.19 201 HIS A CA 1
ATOM 1532 C C . HIS A 1 201 ? 21.038 -7.060 -5.692 1.00 44.19 201 HIS A C 1
ATOM 1534 O O . HIS A 1 201 ? 20.722 -8.189 -5.321 1.00 44.19 201 HIS A O 1
ATOM 1540 N N . HIS A 1 202 ? 21.872 -6.888 -6.711 1.00 36.72 202 HIS A N 1
ATOM 1541 C CA . HIS A 1 202 ? 22.573 -8.026 -7.300 1.00 36.72 202 HIS A CA 1
ATOM 1542 C C . HIS A 1 202 ? 23.444 -8.708 -6.237 1.00 36.72 202 HIS A C 1
ATOM 1544 O O . HIS A 1 202 ? 24.123 -8.046 -5.456 1.00 36.72 202 HIS A O 1
ATOM 1550 N N . ALA A 1 203 ? 23.464 -10.043 -6.227 1.00 39.28 203 ALA A N 1
ATOM 1551 C CA . ALA A 1 203 ? 24.314 -10.842 -5.335 1.00 39.28 203 ALA A CA 1
ATOM 1552 C C . ALA A 1 203 ? 25.830 -10.631 -5.563 1.00 39.28 203 ALA A C 1
ATOM 1554 O O . ALA A 1 203 ? 26.648 -11.155 -4.810 1.00 39.28 203 ALA A O 1
ATOM 1555 N N . LEU A 1 204 ? 26.201 -9.883 -6.607 1.00 38.62 204 LEU A N 1
ATOM 1556 C CA . LEU A 1 204 ? 27.579 -9.651 -7.032 1.00 38.62 204 LEU A CA 1
ATOM 1557 C C . LEU A 1 204 ? 28.162 -8.315 -6.554 1.00 38.62 204 LEU A C 1
ATOM 1559 O O . LEU A 1 204 ? 29.358 -8.120 -6.737 1.00 38.62 204 LEU A O 1
ATOM 1563 N N . ASP A 1 205 ? 27.382 -7.424 -5.927 1.00 37.84 205 ASP A N 1
ATOM 1564 C CA . ASP A 1 205 ? 27.947 -6.230 -5.287 1.00 37.84 205 ASP A CA 1
ATOM 1565 C C . ASP A 1 205 ? 28.353 -6.555 -3.833 1.00 37.84 205 ASP A C 1
ATOM 1567 O O . ASP A 1 205 ? 27.482 -6.788 -2.983 1.00 37.84 205 ASP A O 1
ATOM 1571 N N . PRO A 1 206 ? 29.661 -6.577 -3.502 1.00 37.12 206 PRO A N 1
ATOM 1572 C CA . PRO A 1 206 ? 30.137 -6.883 -2.155 1.00 37.12 206 PRO A CA 1
ATOM 1573 C C . PRO A 1 206 ? 29.663 -5.879 -1.096 1.00 37.12 206 PRO A C 1
ATOM 1575 O O . PRO A 1 206 ? 29.678 -6.216 0.086 1.00 37.12 206 PRO A O 1
ATOM 1578 N N . ARG A 1 207 ? 29.236 -4.671 -1.495 1.00 37.09 207 ARG A N 1
ATOM 1579 C CA . ARG A 1 207 ? 28.773 -3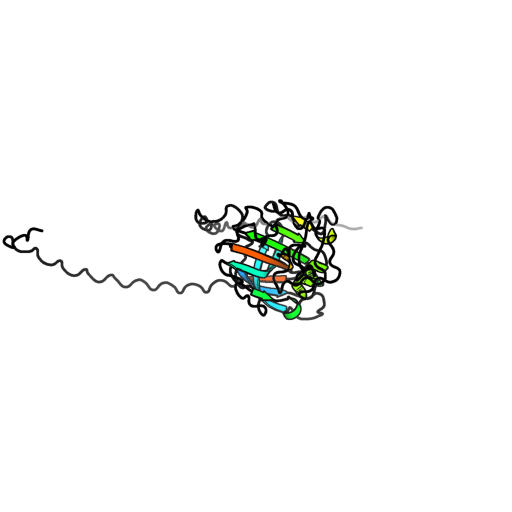.605 -0.591 1.00 37.09 207 ARG A CA 1
ATOM 1580 C C . ARG A 1 207 ? 27.314 -3.771 -0.157 1.00 37.09 207 ARG A C 1
ATOM 1582 O O . ARG A 1 207 ? 26.921 -3.176 0.838 1.00 37.09 207 ARG A O 1
ATOM 1589 N N . PHE A 1 208 ? 26.529 -4.600 -0.852 1.00 41.41 208 PHE A N 1
ATOM 1590 C CA . PHE A 1 208 ? 25.084 -4.773 -0.617 1.00 41.41 208 PHE A CA 1
ATOM 1591 C C . PHE A 1 208 ? 24.695 -6.235 -0.342 1.00 41.41 208 PHE A C 1
ATOM 1593 O O . PHE A 1 208 ? 23.618 -6.709 -0.716 1.00 41.41 208 PHE A O 1
ATOM 1600 N N . ARG A 1 209 ? 25.591 -6.963 0.342 1.00 39.25 209 ARG A N 1
ATOM 1601 C CA . ARG A 1 209 ? 25.370 -8.341 0.818 1.00 39.25 209 ARG A CA 1
ATOM 1602 C C . ARG A 1 209 ? 24.321 -8.460 1.935 1.00 39.25 209 ARG A C 1
ATOM 1604 O O . ARG A 1 209 ? 23.919 -9.575 2.249 1.00 39.25 209 ARG A O 1
ATOM 1611 N N . ALA A 1 210 ? 23.851 -7.348 2.501 1.00 39.72 210 ALA A N 1
ATOM 1612 C CA . ALA A 1 210 ? 22.711 -7.318 3.415 1.00 39.72 210 ALA A CA 1
ATOM 1613 C C . ALA A 1 210 ? 21.420 -7.131 2.597 1.00 39.72 210 ALA A C 1
ATOM 1615 O O . ALA A 1 210 ? 21.167 -6.069 2.035 1.00 39.72 210 ALA A O 1
ATOM 1616 N N . GLY A 1 211 ? 20.675 -8.220 2.405 1.00 45.38 211 GLY A N 1
ATOM 1617 C CA . GLY A 1 211 ? 19.517 -8.264 1.520 1.00 45.38 211 GLY A CA 1
ATOM 1618 C C . GLY A 1 211 ? 18.242 -7.725 2.160 1.00 45.38 211 GLY A C 1
ATOM 1619 O O . GLY A 1 211 ? 17.619 -8.427 2.949 1.00 45.38 211 GLY A O 1
ATOM 1620 N N . ASN A 1 212 ? 17.814 -6.542 1.720 1.00 48.97 212 ASN A N 1
ATOM 1621 C CA . ASN A 1 212 ? 16.621 -5.868 2.242 1.00 48.97 212 ASN A CA 1
ATOM 1622 C C . ASN A 1 212 ? 15.377 -5.953 1.323 1.00 48.97 212 ASN A C 1
ATOM 1624 O O . ASN A 1 212 ? 14.344 -5.375 1.648 1.00 48.97 212 ASN A O 1
ATOM 1628 N N . GLY A 1 213 ? 15.417 -6.744 0.237 1.00 55.59 213 GLY A N 1
ATOM 1629 C CA . GLY A 1 213 ? 14.292 -6.932 -0.701 1.00 55.59 213 GLY A CA 1
ATOM 1630 C C . GLY A 1 213 ? 14.005 -8.387 -1.085 1.00 55.59 213 GLY A C 1
ATOM 1631 O O . GLY A 1 213 ? 14.800 -9.280 -0.770 1.00 55.59 213 GLY A O 1
ATOM 1632 N N . TRP A 1 214 ? 12.881 -8.644 -1.773 1.00 55.22 214 TRP A N 1
ATOM 1633 C CA . TRP A 1 214 ? 12.577 -9.973 -2.332 1.00 55.22 214 TRP A CA 1
ATOM 1634 C C . TRP A 1 214 ? 13.652 -10.403 -3.335 1.00 55.22 214 TRP A C 1
ATOM 1636 O O . TRP A 1 214 ? 14.097 -9.618 -4.169 1.00 55.22 214 TRP A O 1
ATOM 1646 N N . ARG A 1 215 ? 14.073 -11.671 -3.300 1.00 59.44 215 ARG A N 1
ATOM 1647 C CA . ARG A 1 215 ? 15.004 -12.218 -4.306 1.00 59.44 215 ARG A CA 1
ATOM 1648 C C . ARG A 1 215 ? 14.567 -13.594 -4.762 1.00 59.44 215 ARG A C 1
ATOM 1650 O O . ARG A 1 215 ? 14.263 -14.432 -3.919 1.00 59.44 215 ARG A O 1
ATOM 1657 N N . GLY A 1 216 ? 14.596 -13.834 -6.071 1.00 51.09 216 GLY A N 1
ATOM 1658 C CA . GLY A 1 216 ? 14.598 -15.179 -6.653 1.00 51.09 216 GLY A CA 1
ATOM 1659 C C . GLY A 1 216 ? 16.022 -15.703 -6.857 1.00 51.09 216 GLY A C 1
ATOM 1660 O O . GLY A 1 216 ? 16.996 -14.986 -6.614 1.00 51.09 216 GLY A O 1
ATOM 1661 N N . GLN A 1 217 ? 16.169 -16.952 -7.313 1.00 48.81 217 GLN A N 1
ATOM 1662 C CA . GLN A 1 217 ? 17.450 -17.363 -7.904 1.00 48.81 217 GLN A CA 1
ATOM 1663 C C . GLN A 1 217 ? 17.777 -16.458 -9.104 1.00 48.81 217 GLN A C 1
ATOM 1665 O O . GLN A 1 217 ? 16.842 -16.040 -9.790 1.00 48.81 217 GLN A O 1
ATOM 1670 N N . PRO A 1 218 ? 19.063 -16.141 -9.360 1.00 44.94 218 PRO A N 1
ATOM 1671 C CA . PRO A 1 218 ? 19.445 -15.360 -10.529 1.00 44.94 218 PRO A CA 1
ATOM 1672 C C . PRO A 1 218 ? 18.932 -16.066 -11.784 1.00 44.94 218 PRO A C 1
ATOM 1674 O O . PRO A 1 218 ? 19.406 -17.140 -12.147 1.00 44.94 218 PRO A O 1
ATOM 1677 N N . SER A 1 219 ? 17.931 -15.468 -12.417 1.00 44.47 219 SER A N 1
ATOM 1678 C CA . SER A 1 219 ? 17.367 -15.923 -13.677 1.00 44.47 219 SER A CA 1
ATOM 1679 C C . SER A 1 219 ? 17.304 -14.723 -14.615 1.00 44.47 219 SER A C 1
ATOM 1681 O O . SER A 1 219 ? 16.956 -13.634 -14.163 1.00 44.47 219 SER A O 1
ATOM 1683 N N . PRO A 1 220 ? 17.531 -14.888 -15.928 1.00 47.59 220 PRO A N 1
ATOM 1684 C CA . PRO A 1 220 ? 17.218 -13.846 -16.912 1.00 47.59 220 PRO A CA 1
ATOM 1685 C C . PRO A 1 220 ? 15.731 -13.424 -16.904 1.00 47.59 220 PRO A C 1
ATOM 1687 O O . PRO A 1 220 ? 15.350 -12.478 -17.588 1.00 47.59 220 PRO A O 1
ATOM 1690 N N . THR A 1 221 ? 14.876 -14.122 -16.147 1.00 45.91 221 THR A N 1
ATOM 1691 C CA . THR A 1 221 ? 13.457 -13.805 -15.945 1.00 45.91 221 THR A CA 1
ATOM 1692 C C . THR A 1 221 ? 13.124 -13.234 -14.562 1.00 45.91 221 THR A C 1
ATOM 1694 O O . THR A 1 221 ? 11.975 -12.843 -14.352 1.00 45.91 221 THR A O 1
ATOM 1697 N N . SER A 1 222 ? 14.073 -13.180 -13.616 1.00 51.66 222 SER A N 1
ATOM 1698 C CA . SER A 1 222 ? 13.823 -12.699 -12.252 1.00 51.66 222 SER A CA 1
ATOM 1699 C C . SER A 1 222 ? 13.843 -11.172 -12.197 1.00 51.66 222 SER A C 1
ATOM 1701 O O . SER A 1 222 ? 14.790 -10.602 -11.671 1.00 51.66 222 SER A O 1
ATOM 1703 N N . SER A 1 223 ? 12.814 -10.516 -12.734 1.00 52.69 223 SER A N 1
ATOM 1704 C CA . SER A 1 223 ? 12.750 -9.053 -12.708 1.00 52.69 223 SER A CA 1
ATOM 1705 C C . SER A 1 223 ? 11.946 -8.521 -11.540 1.00 52.69 223 SER A C 1
ATOM 1707 O O . SER A 1 223 ? 10.749 -8.789 -11.418 1.00 52.69 223 SER A O 1
ATOM 1709 N N . LEU A 1 224 ? 12.625 -7.751 -10.689 1.00 61.34 224 LEU A N 1
ATOM 1710 C CA . LEU A 1 224 ? 11.980 -6.793 -9.806 1.00 61.34 224 LEU A CA 1
ATOM 1711 C C . LEU A 1 224 ? 11.645 -5.514 -10.567 1.00 61.34 224 LEU A C 1
ATOM 1713 O O . LEU A 1 224 ? 12.241 -5.193 -11.589 1.00 61.34 224 LEU A O 1
ATOM 1717 N N . CYS A 1 225 ? 10.688 -4.770 -10.032 1.00 66.81 225 CYS A N 1
ATOM 1718 C CA . CYS A 1 225 ? 10.194 -3.551 -10.650 1.00 66.81 225 CYS A CA 1
ATOM 1719 C C . CYS A 1 225 ? 11.253 -2.477 -10.916 1.00 66.81 225 CYS A C 1
ATOM 1721 O O . CYS A 1 225 ? 11.181 -1.782 -11.927 1.00 66.81 225 CYS A O 1
ATOM 1723 N N . ASP A 1 226 ? 12.219 -2.351 -10.004 1.00 60.38 226 ASP A N 1
ATOM 1724 C CA . ASP A 1 226 ? 13.351 -1.433 -10.132 1.00 60.38 226 ASP A CA 1
ATOM 1725 C C . ASP A 1 226 ? 14.616 -2.134 -10.662 1.00 60.38 226 ASP A C 1
ATOM 1727 O O . ASP A 1 226 ? 15.717 -1.588 -10.532 1.00 60.38 226 ASP A O 1
ATOM 1731 N N . GLU A 1 227 ? 14.498 -3.346 -11.230 1.00 58.94 227 GLU A N 1
ATOM 1732 C CA . GLU A 1 227 ? 15.639 -4.036 -11.833 1.00 58.94 227 GLU A CA 1
ATOM 1733 C C . GLU A 1 227 ? 16.163 -3.212 -13.014 1.00 58.94 227 GLU A C 1
ATOM 1735 O O . GLU A 1 227 ? 15.509 -3.007 -14.042 1.00 58.94 227 GLU A O 1
ATOM 1740 N N . GLY A 1 228 ? 17.395 -2.734 -12.856 1.00 52.12 228 GLY A N 1
ATOM 1741 C CA . GLY A 1 228 ? 18.124 -2.100 -13.929 1.00 52.12 228 GLY A CA 1
ATOM 1742 C C . GLY A 1 228 ? 18.512 -3.147 -14.971 1.00 52.12 228 GLY A C 1
ATOM 1743 O O . GLY A 1 228 ? 19.529 -3.803 -14.798 1.00 52.12 228 GLY A O 1
ATOM 1744 N N . ALA A 1 229 ? 17.774 -3.318 -16.068 1.00 44.09 229 ALA A N 1
ATOM 1745 C CA . ALA A 1 229 ? 18.308 -4.065 -17.214 1.00 44.09 229 ALA A CA 1
ATOM 1746 C C . ALA A 1 229 ? 19.670 -3.483 -17.695 1.00 44.09 229 ALA A C 1
ATOM 1748 O O . ALA A 1 229 ? 20.020 -2.322 -17.413 1.00 44.09 229 ALA A O 1
ATOM 1749 N N . PRO A 1 230 ? 20.453 -4.264 -18.450 1.00 42.44 230 PRO A N 1
ATOM 1750 C CA . PRO A 1 230 ? 21.732 -3.807 -18.979 1.00 42.44 230 PRO A CA 1
ATOM 1751 C C . PRO A 1 230 ? 21.528 -2.573 -19.873 1.00 42.44 230 PRO A C 1
ATOM 1753 O O . PRO A 1 230 ? 20.667 -2.587 -20.750 1.00 42.44 230 PRO A O 1
ATOM 1756 N N . GLY A 1 231 ? 22.282 -1.495 -19.632 1.00 48.59 231 GLY A N 1
ATOM 1757 C CA . GLY A 1 231 ? 22.219 -0.262 -20.437 1.00 48.59 231 GLY A CA 1
ATOM 1758 C C . GLY A 1 231 ? 21.357 0.873 -19.872 1.00 48.59 231 GLY A C 1
ATOM 1759 O O . GLY A 1 231 ? 20.852 1.666 -20.655 1.00 48.59 231 GLY A O 1
ATOM 1760 N N . GLY A 1 232 ? 21.183 0.938 -18.541 1.00 45.97 232 GLY A N 1
ATOM 1761 C CA . GLY A 1 232 ? 20.442 1.966 -17.786 1.00 45.97 232 GLY A CA 1
ATOM 1762 C C . GLY A 1 232 ? 20.346 3.340 -18.459 1.00 45.97 232 GLY A C 1
ATOM 1763 O O . GLY A 1 232 ? 21.235 4.176 -18.324 1.00 45.97 232 GLY A O 1
ATOM 1764 N N . GLY A 1 233 ? 19.243 3.553 -19.176 1.00 47.75 233 GLY A N 1
ATOM 1765 C CA . GLY A 1 233 ? 18.920 4.814 -19.824 1.00 47.75 233 GLY A CA 1
ATOM 1766 C C . GLY A 1 233 ? 18.178 5.751 -18.877 1.00 47.75 233 GLY A C 1
ATOM 1767 O O . GLY A 1 233 ? 17.406 5.319 -18.020 1.00 47.75 233 GLY A O 1
ATOM 1768 N N . ALA A 1 234 ? 18.389 7.049 -19.065 1.00 50.16 234 ALA A N 1
ATOM 1769 C CA . ALA A 1 234 ? 17.831 8.145 -18.282 1.00 50.16 234 ALA A CA 1
ATOM 1770 C C . ALA A 1 234 ? 16.307 8.352 -18.456 1.00 50.16 234 ALA A C 1
ATOM 1772 O O . ALA A 1 234 ? 15.850 9.474 -18.326 1.00 50.16 234 ALA A O 1
ATOM 1773 N N . GLU A 1 235 ? 15.510 7.317 -18.742 1.00 55.91 235 GLU A N 1
ATOM 1774 C CA . GLU A 1 235 ? 14.058 7.429 -18.998 1.00 55.91 235 GLU A CA 1
ATOM 1775 C C . GLU A 1 235 ? 13.201 6.434 -18.195 1.00 55.91 235 GLU A C 1
ATOM 1777 O O . GLU A 1 235 ? 11.983 6.368 -18.371 1.00 55.91 235 GLU A O 1
ATOM 1782 N N . GLU A 1 236 ? 13.810 5.668 -17.285 1.00 66.31 236 GLU A N 1
ATOM 1783 C CA . GLU A 1 236 ? 13.083 4.692 -16.471 1.00 66.31 236 GLU A CA 1
ATOM 1784 C C . GLU A 1 236 ? 12.057 5.381 -15.564 1.00 66.31 236 GLU A C 1
ATOM 1786 O O . GLU A 1 236 ? 12.369 6.317 -14.818 1.00 66.31 236 GLU A O 1
ATOM 1791 N N . ARG A 1 237 ? 10.814 4.901 -15.643 1.00 75.88 237 ARG A N 1
ATOM 1792 C CA . ARG A 1 237 ? 9.725 5.314 -14.766 1.00 75.88 237 ARG A CA 1
ATOM 1793 C C . ARG A 1 237 ? 9.113 4.072 -14.154 1.00 75.88 237 ARG A C 1
ATOM 1795 O O . ARG A 1 237 ? 8.588 3.239 -14.887 1.00 75.88 237 ARG A O 1
ATOM 1802 N N . SER A 1 238 ? 9.158 3.972 -12.835 1.00 79.38 238 SER A N 1
ATOM 1803 C CA . SER A 1 238 ? 8.432 2.949 -12.086 1.00 79.38 238 SER A CA 1
ATOM 1804 C C . SER A 1 238 ? 7.460 3.610 -11.120 1.00 79.38 238 SER A C 1
ATOM 1806 O O . SER A 1 238 ? 7.708 4.717 -10.639 1.00 79.38 238 SER A O 1
ATOM 1808 N N . LEU A 1 239 ? 6.324 2.957 -10.895 1.00 84.62 239 LEU A N 1
ATOM 1809 C CA . LEU A 1 239 ? 5.351 3.304 -9.866 1.00 84.62 239 LEU A CA 1
ATOM 1810 C C . LEU A 1 239 ? 5.354 2.192 -8.832 1.00 84.62 239 LEU A C 1
ATOM 1812 O O . LEU A 1 239 ? 5.196 1.033 -9.199 1.00 84.62 239 LEU A O 1
ATOM 1816 N N . HIS A 1 240 ? 5.438 2.569 -7.564 1.00 85.81 240 HIS A N 1
ATOM 1817 C CA . HIS A 1 240 ? 5.358 1.676 -6.420 1.00 85.81 240 HIS A CA 1
ATOM 1818 C C . HIS A 1 240 ? 4.235 2.137 -5.511 1.00 85.81 240 HIS A C 1
ATOM 1820 O O . HIS A 1 240 ? 4.211 3.296 -5.095 1.00 85.81 240 HIS A O 1
ATOM 1826 N N . GLN A 1 241 ? 3.322 1.228 -5.199 1.00 90.25 241 GLN A N 1
ATOM 1827 C CA . GLN A 1 241 ? 2.194 1.478 -4.318 1.00 90.25 241 GLN A CA 1
ATOM 1828 C C . GLN A 1 241 ? 2.095 0.380 -3.268 1.00 90.25 241 GLN A C 1
ATOM 1830 O O . GLN A 1 241 ? 2.145 -0.812 -3.587 1.00 90.25 241 GLN A O 1
ATOM 1835 N N . VAL A 1 242 ? 1.884 0.795 -2.021 1.00 92.25 242 VAL A N 1
ATOM 1836 C CA . VAL A 1 242 ? 1.496 -0.097 -0.929 1.00 92.25 242 VAL A CA 1
ATOM 1837 C C . VAL A 1 242 ? 0.207 0.421 -0.320 1.00 92.25 242 VAL A C 1
ATOM 1839 O O . VAL A 1 242 ? 0.118 1.593 0.050 1.00 92.25 242 VAL A O 1
ATOM 1842 N N . TRP A 1 243 ? -0.781 -0.461 -0.212 1.00 95.00 243 TRP A N 1
ATOM 1843 C CA . TRP A 1 243 ? -2.073 -0.150 0.392 1.00 95.00 243 TRP A CA 1
ATOM 1844 C C . TRP A 1 243 ? -2.340 -1.060 1.583 1.00 95.00 243 TRP A C 1
ATOM 1846 O O . TRP A 1 243 ? -2.063 -2.256 1.523 1.00 95.00 243 TRP A O 1
ATOM 1856 N N . ALA A 1 244 ? -2.925 -0.517 2.643 1.00 96.19 244 ALA A N 1
ATOM 1857 C CA . ALA A 1 244 ? -3.352 -1.261 3.819 1.00 96.19 244 ALA A CA 1
ATOM 1858 C C . ALA A 1 244 ? -4.881 -1.310 3.881 1.00 96.19 244 ALA A C 1
ATOM 1860 O O . ALA A 1 244 ? -5.545 -0.276 3.808 1.00 96.19 244 ALA A O 1
ATOM 1861 N N . ARG A 1 245 ? -5.450 -2.504 4.043 1.00 95.81 245 ARG A N 1
ATOM 1862 C CA . ARG A 1 245 ? -6.871 -2.669 4.355 1.00 95.81 245 ARG A CA 1
ATOM 1863 C C . ARG A 1 245 ? -7.069 -2.500 5.843 1.00 95.81 245 ARG A C 1
ATOM 1865 O O . ARG A 1 245 ? -6.527 -3.282 6.625 1.00 95.81 245 ARG A O 1
ATOM 1872 N N . LEU A 1 246 ? -7.854 -1.504 6.219 1.00 93.25 246 LEU A N 1
ATOM 1873 C CA . LEU A 1 246 ? -8.094 -1.181 7.617 1.00 93.25 246 LEU A CA 1
ATOM 1874 C C . LEU A 1 246 ? -9.315 -1.942 8.141 1.00 93.25 246 LEU A C 1
ATOM 1876 O O . LEU A 1 246 ? -10.380 -1.932 7.522 1.00 93.25 246 LEU A O 1
ATOM 1880 N N . SER A 1 247 ? -9.166 -2.574 9.303 1.00 89.44 247 SER A N 1
ATOM 1881 C CA . SER A 1 247 ? -10.276 -3.176 10.042 1.00 89.44 247 SER A CA 1
ATOM 1882 C C . SER A 1 247 ? -11.087 -2.088 10.738 1.00 89.44 247 SER A C 1
ATOM 1884 O O . SER A 1 247 ? -10.516 -1.113 11.228 1.00 89.44 247 SER A O 1
ATOM 1886 N N . ARG A 1 248 ? -12.413 -2.263 10.830 1.00 83.44 248 ARG A N 1
ATOM 1887 C CA . ARG A 1 248 ? -13.307 -1.365 11.600 1.00 83.44 248 ARG A CA 1
ATOM 1888 C C . ARG A 1 248 ? -13.107 0.122 11.260 1.00 83.44 248 ARG A C 1
ATOM 1890 O O . ARG A 1 248 ? -13.222 0.996 12.121 1.00 83.44 248 ARG A O 1
ATOM 1897 N N . ALA A 1 249 ? -12.801 0.385 9.995 1.00 83.25 249 ALA A N 1
ATOM 1898 C CA . ALA A 1 249 ? -12.609 1.716 9.461 1.00 83.25 249 ALA A CA 1
ATOM 1899 C C . ALA A 1 249 ? -13.843 2.174 8.687 1.00 83.25 249 ALA A C 1
ATOM 1901 O O . ALA A 1 249 ? -14.550 1.386 8.058 1.00 83.25 249 ALA A O 1
ATOM 1902 N N . SER A 1 250 ? -14.069 3.478 8.713 1.00 80.19 250 SER A N 1
ATOM 1903 C CA . SER A 1 250 ? -15.055 4.171 7.898 1.00 80.19 250 SER A CA 1
ATOM 1904 C C . SER A 1 250 ? -14.384 5.352 7.211 1.00 80.19 250 SER A C 1
ATOM 1906 O O . SER A 1 250 ? -13.427 5.925 7.733 1.00 80.19 250 SER A O 1
ATOM 1908 N N . ALA A 1 251 ? -14.876 5.702 6.028 1.00 78.81 251 ALA A N 1
ATOM 1909 C CA . ALA A 1 251 ? -14.417 6.862 5.287 1.00 78.81 251 ALA A CA 1
ATOM 1910 C C . ALA A 1 251 ? -15.604 7.759 4.952 1.00 78.81 251 ALA A C 1
ATOM 1912 O O . ALA A 1 251 ? -16.643 7.281 4.492 1.00 78.81 251 ALA A O 1
ATOM 1913 N N . SER A 1 252 ? -15.430 9.060 5.151 1.00 79.75 252 SER A N 1
ATOM 1914 C CA . SER A 1 252 ? -16.300 10.089 4.602 1.00 79.75 252 SER A CA 1
ATOM 1915 C C . SER A 1 252 ? -15.531 10.842 3.523 1.00 79.75 252 SER A C 1
ATOM 1917 O O . SER A 1 252 ? -14.505 11.482 3.760 1.00 79.75 252 SER A O 1
ATOM 1919 N N . TYR A 1 253 ? -16.005 10.713 2.289 1.00 73.00 253 TYR A N 1
ATOM 1920 C CA . TYR A 1 253 ? -15.365 11.349 1.149 1.00 73.00 253 TYR A CA 1
ATOM 1921 C C . TYR A 1 253 ? -15.550 12.859 1.228 1.00 73.00 253 TYR A C 1
ATOM 1923 O O . TYR A 1 253 ? -16.672 13.354 1.360 1.00 73.00 253 TYR A O 1
ATOM 1931 N N . GLN A 1 254 ? -14.439 13.591 1.151 1.00 57.75 254 GLN A N 1
ATOM 1932 C CA . GLN A 1 254 ? -14.494 15.040 1.027 1.00 57.75 254 GLN A CA 1
ATOM 1933 C C . GLN A 1 254 ? -15.004 15.340 -0.384 1.00 57.75 254 GLN A C 1
ATOM 1935 O O . GLN A 1 254 ? -14.290 15.128 -1.364 1.00 57.75 254 GLN A O 1
ATOM 1940 N N . LEU A 1 255 ? -16.252 15.804 -0.501 1.00 51.31 255 LEU A N 1
ATOM 1941 C CA . LEU A 1 255 ? -16.722 16.378 -1.758 1.00 51.31 255 LEU A CA 1
ATOM 1942 C C . LEU A 1 255 ? -15.777 17.533 -2.123 1.00 51.31 255 LEU A C 1
ATOM 1944 O O . LEU A 1 255 ? -15.439 18.327 -1.235 1.00 51.31 255 LEU A O 1
ATOM 1948 N N . PRO A 1 256 ? -15.344 17.661 -3.391 1.00 50.69 256 PRO A N 1
ATOM 1949 C CA . PRO A 1 256 ? -14.669 18.878 -3.807 1.00 50.69 256 PRO A CA 1
ATOM 1950 C C . PRO A 1 256 ? -15.576 20.064 -3.449 1.00 50.69 256 PRO A C 1
ATOM 1952 O O . PRO A 1 256 ? -16.801 19.943 -3.582 1.00 50.69 256 PRO A O 1
ATOM 1955 N N . PRO A 1 257 ? -15.022 21.190 -2.962 1.00 49.66 257 PRO A N 1
ATOM 1956 C CA . PRO A 1 257 ? -15.832 22.369 -2.703 1.00 49.66 257 PRO A CA 1
ATOM 1957 C C . PRO A 1 257 ? -16.627 22.674 -3.971 1.00 49.66 257 PRO A C 1
ATOM 1959 O O . PRO A 1 257 ? -16.053 22.716 -5.063 1.00 49.66 257 PRO A O 1
ATOM 1962 N N . ALA A 1 258 ? -17.950 22.801 -3.831 1.00 45.91 258 ALA A N 1
ATOM 1963 C CA . ALA A 1 258 ? -18.819 23.104 -4.957 1.00 45.91 258 ALA A CA 1
ATOM 1964 C C . ALA A 1 258 ? -18.237 24.315 -5.687 1.00 45.91 258 ALA A C 1
ATOM 1966 O O . ALA A 1 258 ? -17.956 25.339 -5.055 1.00 45.91 258 ALA A O 1
ATOM 1967 N N . ALA A 1 259 ? -18.003 24.177 -6.995 1.00 49.97 259 ALA A N 1
ATOM 1968 C CA . ALA A 1 259 ? -17.553 25.302 -7.794 1.00 49.97 259 ALA A CA 1
ATOM 1969 C C . ALA A 1 259 ? -18.532 26.463 -7.547 1.00 49.97 259 ALA A C 1
ATOM 1971 O O . ALA A 1 259 ? -19.748 26.233 -7.582 1.00 49.97 259 ALA A O 1
ATOM 1972 N N . PRO A 1 260 ? -18.044 27.681 -7.248 1.00 62.78 260 PRO A N 1
ATOM 1973 C CA . PRO A 1 260 ? -18.934 28.818 -7.107 1.00 62.78 260 PRO A CA 1
ATOM 1974 C C . PRO A 1 260 ? -19.770 28.925 -8.389 1.00 62.78 260 PRO A C 1
ATOM 1976 O O . PRO A 1 260 ? -19.227 28.693 -9.477 1.00 62.78 260 PRO A O 1
ATOM 1979 N N . PRO A 1 261 ? -21.078 29.226 -8.288 1.00 63.00 261 PRO A N 1
ATOM 1980 C CA . PRO A 1 261 ? -21.918 29.377 -9.465 1.00 63.00 261 PRO A CA 1
ATOM 1981 C C . PRO A 1 261 ? -21.231 30.357 -10.412 1.00 63.00 261 PRO A C 1
ATOM 1983 O O . PRO A 1 261 ? -20.846 31.455 -10.004 1.00 63.00 261 PRO A O 1
ATOM 1986 N N . SER A 1 262 ? -21.006 29.925 -11.653 1.00 64.44 262 SER A N 1
ATOM 1987 C CA . SER A 1 262 ? -20.373 30.771 -12.656 1.00 64.44 262 SER A CA 1
ATOM 1988 C C . SER A 1 262 ? -21.189 32.054 -12.766 1.00 64.44 262 SER A C 1
ATOM 1990 O O . SER A 1 262 ? -22.388 32.005 -13.043 1.00 64.44 262 SER A O 1
ATOM 1992 N N . LEU A 1 263 ? -20.552 33.198 -12.506 1.00 68.00 263 LEU A N 1
ATOM 1993 C CA . LEU A 1 263 ? -21.179 34.487 -12.764 1.00 68.00 263 LEU A CA 1
ATOM 1994 C C . LEU A 1 263 ? -21.596 34.514 -14.242 1.00 68.00 263 LEU A C 1
ATOM 1996 O O . LEU A 1 263 ? -20.807 34.078 -15.090 1.00 68.00 263 LEU A O 1
ATOM 2000 N N . PRO A 1 264 ? -22.812 34.987 -14.568 1.00 66.50 264 PRO A N 1
ATOM 2001 C CA . PRO A 1 264 ? -23.220 35.135 -15.955 1.00 66.50 264 PRO A CA 1
ATOM 2002 C C . PRO A 1 264 ? -22.171 35.979 -16.678 1.00 66.50 264 PRO A C 1
ATOM 2004 O O . PRO A 1 264 ? -21.754 37.027 -16.179 1.00 66.50 264 PRO A O 1
ATOM 2007 N N . SER A 1 265 ? -21.702 35.491 -17.827 1.00 67.50 265 SER A N 1
ATOM 2008 C CA . SER A 1 265 ? -20.729 36.220 -18.632 1.00 67.50 265 SER A CA 1
ATOM 2009 C C . SER A 1 265 ? -21.275 37.619 -18.936 1.00 67.50 265 SER A C 1
ATOM 2011 O O . SER A 1 265 ? -22.458 37.740 -19.272 1.00 67.50 265 SER A O 1
ATOM 2013 N N . PRO A 1 266 ? -20.457 38.681 -18.815 1.00 71.06 266 PRO A N 1
ATOM 2014 C CA . PRO A 1 266 ? -20.896 40.010 -19.204 1.00 71.06 266 PRO A CA 1
ATOM 2015 C C . PRO A 1 266 ? -21.316 39.988 -20.682 1.00 71.06 266 PRO A C 1
ATOM 2017 O O . PRO A 1 266 ? -20.697 39.269 -21.476 1.00 71.06 266 PRO A O 1
ATOM 2020 N N . PRO A 1 267 ? -22.362 40.741 -21.068 1.00 69.44 267 PRO A N 1
ATOM 2021 C CA . PRO A 1 267 ? -22.769 40.832 -22.462 1.00 69.44 267 PRO A CA 1
ATOM 2022 C C . PRO A 1 267 ? -21.567 41.271 -23.299 1.00 69.44 267 PRO A C 1
ATOM 2024 O O . PRO A 1 267 ? -20.869 42.223 -22.947 1.00 69.44 267 PRO A O 1
ATOM 2027 N N . SER A 1 268 ? -21.299 40.534 -24.377 1.00 73.19 268 SER A N 1
ATOM 2028 C CA . SER A 1 268 ? -20.192 40.822 -25.281 1.00 73.19 268 SER A CA 1
ATOM 2029 C C . SER A 1 268 ? -20.283 42.271 -25.756 1.00 73.19 268 SER A C 1
ATOM 2031 O O . SER A 1 268 ? -21.311 42.682 -26.297 1.00 73.19 268 SER A O 1
ATOM 2033 N N . SER A 1 269 ? -19.217 43.045 -25.543 1.00 74.81 269 SER A N 1
ATOM 2034 C CA . SER A 1 269 ? -19.111 44.400 -26.081 1.00 74.81 269 SER A CA 1
ATOM 2035 C C . SER A 1 269 ? -19.360 44.377 -27.593 1.00 74.81 269 SER A C 1
ATOM 2037 O O . SER A 1 269 ? -18.875 43.461 -28.266 1.00 74.81 269 SER A O 1
ATOM 2039 N N . PRO A 1 270 ? -20.094 45.359 -28.147 1.00 71.94 270 PRO A N 1
ATOM 2040 C CA . PRO A 1 270 ? -20.304 45.435 -29.584 1.00 71.94 270 PRO A CA 1
ATOM 2041 C C . PRO A 1 270 ? -18.950 45.496 -30.294 1.00 71.94 270 PRO A C 1
ATOM 2043 O O . PRO A 1 270 ? -18.045 46.221 -29.872 1.00 71.94 270 PRO A O 1
ATOM 2046 N N . ALA A 1 271 ? -18.813 44.698 -31.354 1.00 70.88 271 ALA A N 1
ATOM 2047 C CA . ALA A 1 271 ? -17.614 44.680 -32.174 1.00 70.88 271 ALA A CA 1
ATOM 2048 C C . ALA A 1 271 ? -17.294 46.108 -32.659 1.00 70.88 271 ALA A C 1
ATOM 2050 O O . ALA A 1 271 ? -18.218 46.836 -33.041 1.00 70.88 271 ALA A O 1
ATOM 2051 N N . PRO A 1 272 ? -16.016 46.529 -32.646 1.00 76.31 272 PRO A N 1
ATOM 2052 C CA . PRO A 1 272 ? -15.643 47.820 -33.197 1.00 76.31 272 PRO A CA 1
ATOM 2053 C C . PRO A 1 272 ? -16.064 47.888 -34.674 1.00 76.31 272 PRO A C 1
ATOM 2055 O O . PRO A 1 272 ? -15.981 46.876 -35.380 1.00 76.31 272 PRO A O 1
ATOM 2058 N N . PRO A 1 273 ? -16.533 49.052 -35.156 1.00 74.44 273 PRO A N 1
ATOM 2059 C CA . PRO A 1 273 ? -16.919 49.206 -36.550 1.00 74.44 273 PRO A CA 1
ATOM 2060 C C . PRO A 1 273 ? -15.733 48.867 -37.456 1.00 74.44 273 PRO A C 1
ATOM 2062 O O . PRO A 1 273 ? -14.601 49.279 -37.191 1.00 74.44 273 PRO A O 1
ATOM 2065 N N . MET A 1 274 ? -15.997 48.101 -38.519 1.00 79.06 274 MET A N 1
ATOM 2066 C CA . MET A 1 274 ? -14.972 47.775 -39.508 1.00 79.06 274 MET A CA 1
ATOM 2067 C C . MET A 1 274 ? -14.364 49.063 -40.078 1.00 79.06 274 MET A C 1
ATOM 2069 O O . MET A 1 274 ? -15.112 49.997 -40.388 1.00 79.06 274 MET A O 1
ATOM 2073 N N . PRO A 1 275 ? -13.035 49.118 -40.267 1.00 80.50 275 PRO A N 1
ATOM 2074 C CA . PRO A 1 275 ? -12.425 50.224 -40.982 1.00 80.50 275 PRO A CA 1
ATOM 2075 C C . PRO A 1 275 ? -12.962 50.270 -42.423 1.00 80.50 275 PRO A C 1
ATOM 2077 O O . PRO A 1 275 ? -13.222 49.218 -43.019 1.00 80.50 275 PRO A O 1
ATOM 2080 N N . PRO A 1 276 ? -13.140 51.471 -42.998 1.00 79.19 276 PRO A N 1
ATOM 2081 C CA . PRO A 1 276 ? -13.552 51.603 -44.386 1.00 79.19 276 PRO A CA 1
ATOM 2082 C C . PRO A 1 276 ? -12.508 50.962 -45.317 1.00 79.19 276 PRO A C 1
ATOM 2084 O O . PRO A 1 276 ? -11.313 50.966 -45.001 1.00 79.19 276 PRO A O 1
ATOM 2087 N N . PRO A 1 277 ? -12.932 50.418 -46.470 1.00 77.69 277 PRO A N 1
ATOM 2088 C CA . PRO A 1 277 ? -12.007 49.860 -47.445 1.00 77.69 277 PRO A CA 1
ATOM 2089 C C . PRO A 1 277 ? -11.034 50.937 -47.956 1.00 77.69 277 PRO A C 1
ATOM 2091 O O . PRO A 1 277 ? -11.412 52.109 -48.070 1.00 77.69 277 PRO A O 1
ATOM 2094 N N . PRO A 1 278 ? -9.785 50.564 -48.283 1.00 78.62 278 PRO A N 1
ATOM 2095 C CA . PRO A 1 278 ? -8.817 51.500 -48.836 1.00 78.62 278 PRO A CA 1
ATOM 2096 C C . PRO A 1 278 ? -9.270 52.019 -50.215 1.00 78.62 278 PRO A C 1
ATOM 2098 O O . PRO A 1 278 ? -9.949 51.304 -50.957 1.00 78.62 278 PRO A O 1
ATOM 2101 N N . PRO A 1 279 ? -8.895 53.256 -50.587 1.00 78.88 279 PRO A N 1
ATOM 2102 C CA . PRO A 1 279 ? -9.256 53.835 -51.874 1.00 78.88 279 PRO A CA 1
ATOM 2103 C C . PRO A 1 279 ? -8.561 53.114 -53.049 1.00 78.88 279 PRO A C 1
ATOM 2105 O O . PRO A 1 279 ? -7.444 52.612 -52.900 1.00 78.88 279 PRO A O 1
ATOM 2108 N N . PRO A 1 280 ? -9.175 53.111 -54.249 1.00 72.19 280 PRO A N 1
ATOM 2109 C CA . PRO A 1 280 ? -8.787 52.263 -55.386 1.00 72.19 280 PRO A CA 1
ATOM 2110 C C . PRO A 1 280 ? -7.452 52.617 -56.066 1.00 72.19 280 PRO A C 1
ATOM 2112 O O . PRO A 1 280 ? -7.097 51.998 -57.063 1.00 72.19 280 PRO A O 1
ATOM 2115 N N . TRP A 1 281 ? -6.710 53.605 -55.565 1.00 74.19 281 TRP A N 1
ATOM 2116 C CA . TRP A 1 281 ? -5.452 54.071 -56.160 1.00 74.19 281 TRP A CA 1
ATOM 2117 C C . TRP A 1 281 ? -4.215 53.784 -55.298 1.00 74.19 281 TRP A C 1
ATOM 2119 O O . TRP A 1 281 ? -3.117 54.208 -55.653 1.00 74.19 281 TRP A O 1
ATOM 2129 N N . ALA A 1 282 ? -4.357 53.055 -54.185 1.00 64.81 282 ALA A N 1
ATOM 2130 C CA . ALA A 1 282 ? -3.203 52.640 -53.395 1.00 64.81 282 ALA A CA 1
ATOM 2131 C C . ALA A 1 282 ? -2.320 51.666 -54.214 1.00 64.81 282 ALA A C 1
ATOM 2133 O O . ALA A 1 282 ? -2.814 50.622 -54.647 1.00 64.81 282 ALA A O 1
ATOM 2134 N N . PRO A 1 283 ? -1.029 51.973 -54.451 1.00 64.25 283 PRO A N 1
ATOM 2135 C CA . PRO A 1 283 ? -0.153 51.097 -55.216 1.00 64.25 283 PRO A CA 1
ATOM 2136 C C . PRO A 1 283 ? 0.086 49.795 -54.445 1.00 64.25 283 PRO A C 1
ATOM 2138 O O . PRO A 1 283 ? 0.607 49.801 -53.330 1.00 64.25 283 PRO A O 1
ATOM 2141 N N . THR A 1 284 ? -0.275 48.663 -55.049 1.00 63.81 284 THR A N 1
ATOM 2142 C CA . THR A 1 284 ? 0.113 47.336 -54.565 1.00 63.81 284 THR A CA 1
ATOM 2143 C C . THR A 1 284 ? 1.627 47.201 -54.696 1.00 63.81 284 THR A C 1
ATOM 2145 O O . THR A 1 284 ? 2.144 46.997 -55.798 1.00 63.81 284 THR A O 1
ATOM 2148 N N . GLY A 1 285 ? 2.345 47.357 -53.585 1.00 57.47 285 GLY A N 1
ATOM 2149 C CA . GLY A 1 285 ? 3.766 47.042 -53.513 1.00 57.47 285 GLY A CA 1
ATOM 2150 C C . GLY A 1 285 ? 3.984 45.578 -53.892 1.00 57.47 285 GLY A C 1
ATOM 2151 O O . GLY A 1 285 ? 3.439 44.683 -53.250 1.00 57.47 285 GLY A O 1
ATOM 2152 N N . LYS A 1 286 ? 4.737 45.354 -54.972 1.00 53.81 286 LYS A N 1
ATOM 2153 C CA . LYS A 1 286 ? 5.251 44.038 -55.359 1.00 53.81 286 LYS A CA 1
ATOM 2154 C C . LYS A 1 286 ? 6.261 43.572 -54.305 1.00 53.81 286 LYS A C 1
ATOM 2156 O O . LYS A 1 286 ? 7.111 44.366 -53.903 1.00 53.81 286 LYS A O 1
ATOM 2161 N N . ALA A 1 287 ? 6.134 42.314 -53.888 1.00 55.28 287 ALA A N 1
ATOM 2162 C CA . ALA A 1 287 ? 7.221 41.548 -53.283 1.00 55.28 287 ALA A CA 1
ATOM 2163 C C . ALA A 1 287 ? 8.266 41.183 -54.348 1.00 55.28 287 ALA A C 1
ATOM 2165 O O . ALA A 1 287 ? 7.863 41.045 -55.531 1.00 55.28 287 ALA A O 1
#

Sequence (287 aa):
MRRAMVEMESSRATPTAAWLPAPPMPPPPPPWAPTGKAGWRGQRAAVSVLPAAANGSAVAFDGYVEVDPEDGGLWLLVLNYRKRAGGWAWWDQTRLPSTDDDNAHRPLSELGLGVADVEAVRFHCHTSRHPRVLSFRVSHEPAKALVVDDVATGNRPGLWRASDSPTLVHYYDEHSASLPHATTHAPGGASLVGGDIFRQHHALDPRFRAGNGWRGQPSPTSSLCDEGAPGGGAEERSLHQVWARLSRASASYQLPPAAPPSLPSPPSSPAPPMPPPPPPWAPTGKA

Radius of gyration: 28.36 Å; chains: 1; bounding box: 88×79×83 Å